Protein AF-A2GUB6-F1 (afdb_monomer_lite)

pLDDT: mean 74.01, std 16.99, range [36.19, 95.75]

Structure (mmCIF, N/CA/C/O backbone):
data_AF-A2GUB6-F1
#
_entry.id   AF-A2GUB6-F1
#
loop_
_atom_site.group_PDB
_atom_site.id
_atom_site.type_symbol
_atom_site.label_atom_id
_atom_site.label_alt_id
_atom_site.label_comp_id
_atom_site.label_asym_id
_atom_site.label_entity_id
_atom_site.label_seq_id
_atom_site.pdbx_PDB_ins_code
_atom_site.Cartn_x
_atom_site.Cartn_y
_atom_site.Cartn_z
_atom_site.occupancy
_atom_site.B_iso_or_equiv
_atom_site.auth_seq_id
_atom_site.auth_comp_id
_atom_site.auth_asym_id
_atom_site.auth_atom_id
_atom_site.pdbx_PDB_model_num
ATOM 1 N N . MET A 1 1 ? 0.348 -6.015 -27.640 1.00 61.72 1 MET A N 1
ATOM 2 C CA . MET A 1 1 ? -0.452 -4.905 -27.060 1.00 61.72 1 MET A CA 1
ATOM 3 C C . MET A 1 1 ? -0.544 -5.135 -25.552 1.00 61.72 1 MET A C 1
ATOM 5 O O . MET A 1 1 ? -0.983 -6.207 -25.162 1.00 61.72 1 MET A O 1
ATOM 9 N N . PHE A 1 2 ? -0.109 -4.182 -24.719 1.00 78.94 2 PHE A N 1
ATOM 10 C CA . PHE A 1 2 ? 0.097 -4.327 -23.260 1.00 78.94 2 PHE A CA 1
ATOM 11 C C . PHE A 1 2 ? -1.197 -4.367 -22.415 1.00 78.94 2 PHE A C 1
ATOM 13 O O . PHE A 1 2 ? -1.275 -3.762 -21.346 1.00 78.94 2 PHE A O 1
ATOM 20 N N . LYS A 1 3 ? -2.261 -5.009 -22.918 1.00 81.69 3 LYS A N 1
ATOM 21 C CA . LYS A 1 3 ? -3.619 -4.904 -22.353 1.00 81.69 3 LYS A CA 1
ATOM 22 C C . LYS A 1 3 ? -3.675 -5.282 -20.866 1.00 81.69 3 LYS A C 1
ATOM 24 O O . LYS A 1 3 ? -4.378 -4.619 -20.114 1.00 81.69 3 LYS A O 1
ATOM 29 N N . SER A 1 4 ? -2.926 -6.304 -20.446 1.00 87.56 4 SER A N 1
ATOM 30 C CA . SER A 1 4 ? -2.941 -6.786 -19.059 1.00 87.56 4 SER A CA 1
ATOM 31 C C . SER A 1 4 ? -2.245 -5.813 -18.101 1.00 87.56 4 SER A C 1
ATOM 33 O O . SER A 1 4 ? -2.826 -5.429 -17.087 1.00 87.56 4 SER A O 1
ATOM 35 N N . ALA A 1 5 ? -1.046 -5.328 -18.445 1.00 91.56 5 ALA A N 1
ATOM 36 C CA . ALA A 1 5 ? -0.331 -4.366 -17.605 1.00 91.56 5 ALA A CA 1
ATOM 37 C C . ALA A 1 5 ? -1.042 -3.006 -17.528 1.00 91.56 5 ALA A C 1
ATOM 39 O O . ALA A 1 5 ? -1.159 -2.433 -16.444 1.00 91.56 5 ALA A O 1
ATOM 40 N N . ILE A 1 6 ? -1.579 -2.515 -18.654 1.00 93.81 6 ILE A N 1
ATOM 41 C CA . ILE A 1 6 ? -2.389 -1.285 -18.693 1.00 93.81 6 ILE A CA 1
ATOM 42 C C . ILE A 1 6 ? -3.590 -1.411 -17.756 1.00 93.81 6 ILE A C 1
ATOM 44 O O . ILE A 1 6 ? -3.881 -0.485 -17.001 1.00 93.81 6 ILE A O 1
ATOM 48 N N . GLU A 1 7 ? -4.270 -2.558 -17.768 1.00 94.31 7 GLU A N 1
ATOM 49 C CA . GLU A 1 7 ? -5.432 -2.792 -16.917 1.00 94.31 7 GLU A CA 1
ATOM 50 C C . GLU A 1 7 ? -5.068 -2.812 -15.426 1.00 94.31 7 GLU A C 1
ATOM 52 O O . GLU A 1 7 ? -5.784 -2.219 -14.619 1.00 94.31 7 GLU A O 1
ATOM 57 N N . GLN A 1 8 ? -3.943 -3.429 -15.046 1.00 95.50 8 GLN A N 1
ATOM 58 C CA . GLN A 1 8 ? -3.469 -3.398 -13.656 1.00 95.50 8 GLN A CA 1
ATOM 59 C C . GLN A 1 8 ? -3.140 -1.964 -13.201 1.00 95.50 8 GLN A C 1
ATOM 61 O O . GLN A 1 8 ? -3.594 -1.532 -12.140 1.00 95.50 8 GLN A O 1
ATOM 66 N N . VAL A 1 9 ? -2.436 -1.179 -14.028 1.00 95.75 9 VAL A N 1
ATOM 67 C CA . VAL A 1 9 ? -2.139 0.240 -13.742 1.00 95.75 9 VAL A CA 1
ATOM 68 C C . VAL A 1 9 ? -3.422 1.074 -13.664 1.00 95.75 9 VAL A C 1
ATOM 70 O O . VAL A 1 9 ? -3.554 1.933 -12.788 1.00 95.75 9 VAL A O 1
ATOM 73 N N . ARG A 1 10 ? -4.398 0.826 -14.546 1.00 95.50 10 ARG A N 1
ATOM 74 C CA . ARG A 1 10 ? -5.702 1.505 -14.533 1.00 95.50 10 ARG A CA 1
ATOM 75 C C . ARG A 1 10 ? -6.449 1.241 -13.227 1.00 95.50 10 ARG A C 1
ATOM 77 O O . ARG A 1 10 ? -6.829 2.198 -12.557 1.00 95.50 10 ARG A O 1
ATOM 84 N N . LYS A 1 11 ? -6.570 -0.029 -12.823 1.00 94.69 11 LYS A N 1
ATOM 85 C CA . LYS A 1 11 ? -7.205 -0.428 -11.555 1.00 94.69 11 LYS A CA 1
ATOM 86 C C . LYS A 1 11 ? -6.526 0.213 -10.348 1.00 94.69 11 LYS A C 1
ATOM 88 O O . LYS A 1 11 ? -7.213 0.759 -9.489 1.00 94.69 11 LYS A O 1
ATOM 93 N N . ALA A 1 12 ? -5.192 0.209 -10.306 1.00 95.44 12 ALA A N 1
ATOM 94 C CA . ALA A 1 12 ? -4.438 0.876 -9.248 1.00 95.44 12 ALA A CA 1
ATOM 95 C C . ALA A 1 12 ? -4.784 2.372 -9.170 1.00 95.44 12 ALA A C 1
ATOM 97 O O . ALA A 1 12 ? -5.085 2.897 -8.101 1.00 95.44 12 ALA A O 1
ATOM 98 N N . ASN A 1 13 ? -4.817 3.056 -10.314 1.00 94.44 13 ASN A N 1
ATOM 99 C CA . ASN A 1 13 ? -5.141 4.478 -10.376 1.00 94.44 13 ASN A CA 1
ATOM 100 C C . ASN A 1 13 ? -6.589 4.796 -9.976 1.00 94.44 13 ASN A C 1
ATOM 102 O O . ASN A 1 13 ? -6.821 5.844 -9.372 1.00 94.44 13 ASN A O 1
ATOM 106 N N . ASP A 1 14 ? -7.546 3.922 -10.282 1.00 92.31 14 ASP A N 1
ATOM 107 C CA . ASP A 1 14 ? -8.940 4.078 -9.853 1.00 92.31 14 ASP A CA 1
ATOM 108 C C . ASP A 1 14 ? -9.069 3.935 -8.329 1.00 92.31 14 ASP A C 1
ATOM 110 O O . ASP A 1 14 ? -9.725 4.752 -7.676 1.00 92.31 14 ASP A O 1
ATOM 114 N N . VAL A 1 15 ? -8.344 2.984 -7.731 1.00 90.94 15 VAL A N 1
ATOM 115 C CA . VAL A 1 15 ? -8.247 2.859 -6.270 1.00 90.94 15 VAL A CA 1
ATOM 116 C C . VAL A 1 15 ? -7.634 4.117 -5.655 1.00 90.94 15 VAL A C 1
ATOM 118 O O . VAL A 1 15 ? -8.190 4.652 -4.695 1.00 90.94 15 VAL A O 1
ATOM 121 N N . LEU A 1 16 ? -6.544 4.636 -6.226 1.00 91.12 16 LEU A N 1
ATOM 122 C CA . LEU A 1 16 ? -5.895 5.861 -5.750 1.00 91.12 16 LEU A CA 1
ATOM 123 C C . LEU A 1 16 ? -6.814 7.086 -5.838 1.00 91.12 16 LEU A C 1
ATOM 125 O O . LEU A 1 16 ? -6.821 7.901 -4.922 1.00 91.12 16 LEU A O 1
ATOM 129 N N . ARG A 1 17 ? -7.605 7.234 -6.906 1.00 89.50 17 ARG A N 1
ATOM 130 C CA . ARG A 1 17 ? -8.602 8.319 -7.017 1.00 89.50 17 ARG A CA 1
ATOM 131 C C . ARG A 1 17 ? -9.644 8.250 -5.900 1.00 89.50 17 ARG A C 1
ATOM 133 O O . ARG A 1 17 ? -9.978 9.271 -5.317 1.00 89.50 17 ARG A O 1
ATOM 140 N N . SER A 1 18 ? -10.068 7.043 -5.529 1.00 86.62 18 SER A N 1
ATOM 141 C CA . SER A 1 18 ? -11.090 6.849 -4.496 1.00 86.62 18 SER A CA 1
ATOM 142 C C . SER A 1 18 ? -10.659 7.232 -3.069 1.00 86.62 18 SER A C 1
ATOM 144 O O . SER A 1 18 ? -11.495 7.211 -2.162 1.00 86.62 18 SER A O 1
ATOM 146 N N . ILE A 1 19 ? -9.368 7.503 -2.822 1.00 85.69 19 ILE A N 1
ATOM 147 C CA . ILE A 1 19 ? -8.834 7.817 -1.483 1.00 85.69 19 ILE A CA 1
ATOM 148 C C . ILE A 1 19 ? -9.372 9.161 -0.975 1.00 85.69 19 ILE A C 1
ATOM 150 O O . ILE A 1 19 ? -9.627 9.316 0.216 1.00 85.69 19 ILE A O 1
ATOM 154 N N . ASP A 1 20 ? -9.567 10.121 -1.866 1.00 80.00 20 ASP A N 1
ATOM 155 C CA . ASP A 1 20 ? -9.849 11.525 -1.562 1.00 80.00 20 ASP A CA 1
ATOM 156 C C . ASP A 1 20 ? -10.898 12.132 -2.507 1.00 80.00 20 ASP A C 1
ATOM 158 O O . ASP A 1 20 ? -10.919 13.341 -2.728 1.00 80.00 20 ASP A O 1
ATOM 162 N N . ASP A 1 21 ? -11.755 11.279 -3.069 1.00 81.12 21 ASP A N 1
ATOM 163 C CA . ASP A 1 21 ? -12.871 11.667 -3.932 1.00 81.12 21 ASP A CA 1
ATOM 164 C C . ASP A 1 21 ? -13.932 12.514 -3.195 1.00 81.12 21 ASP A C 1
ATOM 166 O O . ASP A 1 21 ? -13.786 12.887 -2.032 1.00 81.12 21 ASP A O 1
ATOM 170 N N . LYS A 1 22 ? -15.043 12.862 -3.850 1.00 77.62 22 LYS A N 1
ATOM 171 C CA . LYS A 1 22 ? -16.124 13.577 -3.149 1.00 77.62 22 LYS A CA 1
ATOM 172 C C . LYS A 1 22 ? -16.793 12.667 -2.099 1.00 77.62 22 LYS A C 1
ATOM 174 O O . LYS A 1 22 ? -17.191 11.556 -2.461 1.00 77.62 22 LYS A O 1
ATOM 179 N N . PRO A 1 23 ? -16.973 13.130 -0.844 1.00 74.19 23 PRO A N 1
ATOM 180 C CA . PRO A 1 23 ? -17.711 12.386 0.172 1.00 74.19 23 PRO A CA 1
ATOM 181 C C . PRO A 1 23 ? -19.133 12.080 -0.289 1.00 74.19 23 PRO A C 1
ATOM 183 O O . PRO A 1 23 ? -19.843 12.987 -0.729 1.00 74.19 23 PRO A O 1
ATOM 186 N N . LYS A 1 24 ? -19.555 10.819 -0.170 1.00 75.75 24 LYS A N 1
ATOM 187 C CA . LYS A 1 24 ? -20.966 10.431 -0.311 1.00 75.75 24 LYS A CA 1
ATOM 188 C C . LYS A 1 24 ? -21.625 10.297 1.059 1.00 75.75 24 LYS A C 1
ATOM 190 O O . LYS A 1 24 ? -20.955 10.134 2.079 1.00 75.75 24 LYS A O 1
ATOM 195 N N . GLU A 1 25 ? -22.950 10.366 1.074 1.00 69.12 25 GLU A N 1
ATOM 196 C CA . GLU A 1 25 ? -23.746 10.199 2.287 1.00 69.12 25 GLU A CA 1
ATOM 197 C C . GLU A 1 25 ? -23.485 8.827 2.940 1.00 69.12 25 GLU A C 1
ATOM 199 O O . GLU A 1 25 ? -23.386 7.808 2.255 1.00 69.12 25 GLU A O 1
ATOM 204 N N . GLY A 1 26 ? -23.302 8.810 4.264 1.00 68.94 26 GLY A N 1
ATOM 205 C CA . GLY A 1 26 ? -22.985 7.601 5.039 1.00 68.94 26 GLY A CA 1
ATOM 206 C C . GLY A 1 26 ? -21.509 7.172 5.043 1.00 68.94 26 GLY A C 1
ATOM 207 O O . GLY A 1 26 ? -21.151 6.234 5.758 1.00 68.94 26 GLY A O 1
ATOM 208 N N . GLU A 1 27 ? -20.627 7.843 4.297 1.00 74.25 27 GLU A N 1
ATOM 209 C CA . GLU A 1 27 ? -19.200 7.507 4.273 1.00 74.25 27 GLU A CA 1
ATOM 210 C C . GLU A 1 27 ? -18.429 8.081 5.468 1.00 74.25 27 GLU A C 1
ATOM 212 O O . GLU A 1 27 ? -18.656 9.206 5.917 1.00 74.25 27 GLU A O 1
ATOM 217 N N . ARG A 1 28 ? -17.440 7.322 5.950 1.00 74.56 28 ARG A N 1
ATOM 218 C CA . ARG A 1 28 ? -16.516 7.756 7.003 1.00 74.56 28 ARG A CA 1
ATOM 219 C C . ARG A 1 28 ? -15.246 8.361 6.399 1.00 74.56 28 ARG A C 1
ATOM 221 O O . ARG A 1 28 ? -14.659 7.835 5.454 1.00 74.56 28 ARG A O 1
ATOM 228 N N . TRP A 1 29 ? -14.821 9.488 6.962 1.00 78.38 29 TRP A N 1
ATOM 229 C CA . TRP A 1 29 ? -13.716 10.295 6.450 1.00 78.38 29 TRP A CA 1
ATOM 230 C C . TRP A 1 29 ? -12.804 10.761 7.586 1.00 78.38 29 TRP A C 1
ATOM 232 O O . TRP A 1 29 ? -13.269 11.287 8.595 1.00 78.38 29 TRP A O 1
ATOM 242 N N . LEU A 1 30 ? -11.495 10.622 7.386 1.00 73.00 30 LEU A N 1
ATOM 243 C CA . LEU A 1 30 ? -10.461 11.236 8.210 1.00 73.00 30 LEU A CA 1
ATOM 244 C C . LEU A 1 30 ? -10.328 12.708 7.809 1.00 73.00 30 LEU A C 1
ATOM 246 O O . LEU A 1 30 ? -9.859 13.019 6.704 1.00 73.00 30 LEU A O 1
ATOM 250 N N . LYS A 1 31 ? -10.720 13.621 8.701 1.00 72.06 31 LYS A N 1
ATOM 251 C CA . LYS A 1 31 ? -10.621 15.074 8.483 1.00 72.06 31 LYS A CA 1
ATOM 252 C C . LYS A 1 31 ? -9.159 15.541 8.460 1.00 72.06 31 LYS A C 1
ATOM 254 O O . LYS A 1 31 ? -8.276 14.842 8.948 1.00 72.06 31 LYS A O 1
ATOM 259 N N . LYS A 1 32 ? -8.882 16.663 7.791 1.00 70.56 32 LYS A N 1
ATOM 260 C CA . LYS A 1 32 ? -7.592 17.369 7.898 1.00 70.56 32 LYS A CA 1
ATOM 261 C C . LYS A 1 32 ? -7.402 17.912 9.322 1.00 70.56 32 LYS A C 1
ATOM 263 O O . LYS A 1 32 ? -8.390 18.276 9.957 1.00 70.56 32 LYS A O 1
ATOM 268 N N . ASP A 1 33 ? -6.163 17.990 9.780 1.00 64.69 33 ASP A N 1
ATOM 269 C CA . ASP A 1 33 ? -5.779 18.470 11.113 1.00 64.69 33 ASP A CA 1
ATOM 270 C C . ASP A 1 33 ? -4.471 19.283 11.031 1.00 64.69 33 ASP A C 1
ATOM 272 O O . ASP A 1 33 ? -3.978 19.571 9.934 1.00 64.69 33 ASP A O 1
ATOM 276 N N . GLU A 1 34 ? -3.947 19.735 12.173 1.00 59.66 34 GLU A N 1
ATOM 277 C CA . GLU A 1 34 ? -2.735 20.566 12.212 1.00 59.66 34 GLU A CA 1
ATOM 278 C C . GLU A 1 34 ? -1.492 19.833 11.695 1.00 59.66 34 GLU A C 1
ATOM 280 O O . GLU A 1 34 ? -0.650 20.461 11.045 1.00 59.66 34 GLU A O 1
ATOM 285 N N . GLU A 1 35 ? -1.425 18.516 11.915 1.00 55.09 35 GLU A N 1
ATOM 286 C CA . GLU A 1 35 ? -0.365 17.630 11.426 1.00 55.09 35 GLU A CA 1
ATOM 287 C C . GLU A 1 35 ? -0.528 17.314 9.928 1.00 55.09 35 GLU A C 1
ATOM 289 O O . GLU A 1 35 ? 0.447 17.015 9.235 1.00 55.09 35 GLU A O 1
ATOM 294 N N . ASN A 1 36 ? -1.746 17.431 9.389 1.00 57.22 36 ASN A N 1
ATOM 295 C CA . ASN A 1 36 ? -2.057 17.174 7.992 1.00 57.22 36 ASN A CA 1
ATOM 296 C C . ASN A 1 36 ? -3.025 18.193 7.384 1.00 57.22 36 ASN A C 1
ATOM 298 O O . ASN A 1 36 ? -4.247 18.008 7.333 1.00 57.22 36 ASN A O 1
ATOM 302 N N . ARG A 1 37 ? -2.436 19.220 6.773 1.00 60.69 37 ARG A N 1
ATOM 303 C CA . ARG A 1 37 ? -3.161 20.335 6.154 1.00 60.69 37 ARG A CA 1
ATOM 304 C C . ARG A 1 37 ? -3.649 20.064 4.724 1.00 60.69 37 ARG A C 1
ATOM 306 O O . ARG A 1 37 ? -4.372 20.897 4.182 1.00 60.69 37 ARG A O 1
ATOM 313 N N . LYS A 1 38 ? -3.270 18.937 4.096 1.00 61.66 38 LYS A N 1
ATOM 314 C CA . LYS A 1 38 ? -3.423 18.740 2.639 1.00 61.66 38 LYS A CA 1
ATOM 315 C C . LYS A 1 38 ? -4.867 18.436 2.205 1.00 61.66 38 LYS A C 1
ATOM 317 O O . LYS A 1 38 ? -5.371 19.117 1.319 1.00 61.66 38 LYS A O 1
ATOM 322 N N . ARG A 1 39 ? -5.540 17.423 2.780 1.00 69.44 39 ARG A N 1
ATOM 323 C CA . ARG A 1 39 ? -6.911 17.012 2.373 1.00 69.44 39 ARG A CA 1
ATOM 324 C C . ARG A 1 39 ? -7.616 16.072 3.358 1.00 69.44 39 ARG A C 1
ATOM 326 O O . ARG A 1 39 ? -6.982 15.421 4.189 1.00 69.44 39 ARG A O 1
ATOM 333 N N . ASN A 1 40 ? -8.941 15.970 3.234 1.00 72.81 40 ASN A N 1
ATOM 334 C CA . ASN A 1 40 ? -9.723 14.892 3.848 1.00 72.81 40 ASN A CA 1
ATOM 335 C C . ASN A 1 40 ? -9.480 13.585 3.083 1.00 72.81 40 ASN A C 1
ATOM 337 O O . ASN A 1 40 ? -9.293 13.609 1.870 1.00 72.81 40 ASN A O 1
ATOM 341 N N . VAL A 1 41 ? -9.476 12.455 3.788 1.00 73.81 41 VAL A N 1
ATOM 342 C CA . VAL A 1 41 ? -9.228 11.137 3.186 1.00 73.81 41 VAL A CA 1
ATOM 343 C C . VAL A 1 41 ? -10.271 10.145 3.672 1.00 73.81 41 VAL A C 1
ATOM 345 O O . VAL A 1 41 ? -10.571 10.090 4.861 1.00 73.81 41 VAL A O 1
ATOM 348 N N . LYS A 1 42 ? -10.833 9.361 2.759 1.00 72.62 42 LYS A N 1
ATOM 349 C CA . LYS A 1 42 ? -11.885 8.387 3.040 1.00 72.62 42 LYS A CA 1
ATOM 350 C C . LYS A 1 42 ? -11.313 7.156 3.729 1.00 72.62 42 LYS A C 1
ATOM 352 O O . LYS A 1 42 ? -10.398 6.523 3.191 1.00 72.62 42 LYS A O 1
ATOM 357 N N . THR A 1 43 ? -11.887 6.764 4.866 1.00 69.56 43 THR A N 1
ATOM 358 C CA . THR A 1 43 ? -11.563 5.471 5.485 1.00 69.56 43 THR A CA 1
ATOM 359 C C . THR A 1 43 ? -12.028 4.370 4.538 1.00 69.56 43 THR A C 1
ATOM 361 O O . THR A 1 43 ? -13.149 4.443 4.039 1.00 69.56 43 THR A O 1
ATOM 364 N N . GLY A 1 44 ? -11.183 3.389 4.226 1.00 69.88 44 GLY A N 1
ATOM 365 C CA . GLY A 1 44 ? -11.610 2.306 3.345 1.00 69.88 44 GLY A CA 1
ATOM 366 C C . GLY A 1 44 ? -10.860 0.999 3.543 1.00 69.88 44 GLY A C 1
ATOM 367 O O . GLY A 1 44 ? -9.836 0.936 4.218 1.00 69.88 44 GLY A O 1
ATOM 368 N N . ASN A 1 45 ? -11.426 -0.031 2.921 1.00 70.94 45 ASN A N 1
ATOM 369 C CA . ASN A 1 45 ? -10.886 -1.367 2.715 1.00 70.94 45 ASN A CA 1
ATOM 370 C C . ASN A 1 45 ? -10.540 -1.514 1.227 1.00 70.94 45 ASN A C 1
ATOM 372 O O . ASN A 1 45 ? -11.355 -1.977 0.425 1.00 70.94 45 ASN A O 1
ATOM 376 N N . ARG A 1 46 ? -9.373 -1.012 0.834 1.00 84.25 46 ARG A N 1
ATOM 377 C CA . ARG A 1 46 ? -8.950 -0.951 -0.572 1.00 84.25 46 ARG A CA 1
ATOM 378 C C . ARG A 1 46 ? -7.812 -1.922 -0.827 1.00 84.25 46 ARG A C 1
ATOM 380 O O . ARG A 1 46 ? -7.011 -2.194 0.063 1.00 84.25 46 ARG A O 1
ATOM 387 N N . LEU A 1 47 ? -7.727 -2.392 -2.066 1.00 86.19 47 LEU A N 1
ATOM 388 C CA . LEU A 1 47 ? -6.650 -3.249 -2.537 1.00 86.19 47 LEU A CA 1
ATOM 389 C C . LEU A 1 47 ? -6.140 -2.737 -3.882 1.00 86.19 47 LEU A C 1
ATOM 391 O O . LEU A 1 47 ? -6.910 -2.618 -4.832 1.00 86.19 47 LEU A O 1
ATOM 395 N N . ILE A 1 48 ? -4.839 -2.485 -3.953 1.00 92.25 48 ILE A N 1
ATOM 396 C CA . ILE A 1 48 ? -4.091 -2.399 -5.207 1.00 92.25 48 ILE A CA 1
ATOM 397 C C . ILE A 1 48 ? -3.358 -3.728 -5.365 1.00 92.25 48 ILE A C 1
ATOM 399 O O . ILE A 1 48 ? -2.648 -4.134 -4.450 1.00 92.25 48 ILE A O 1
ATOM 403 N N . ASP A 1 49 ? -3.542 -4.405 -6.493 1.00 92.50 49 ASP A N 1
ATOM 404 C CA . ASP A 1 49 ? -2.974 -5.731 -6.745 1.00 92.50 49 ASP A CA 1
ATOM 405 C C . ASP A 1 49 ? -2.240 -5.744 -8.086 1.00 92.50 49 ASP A C 1
ATOM 407 O O . ASP A 1 49 ? -2.830 -5.448 -9.130 1.00 92.50 49 ASP A O 1
ATOM 411 N N . PHE A 1 50 ? -0.955 -6.079 -8.029 1.00 94.94 50 PHE A N 1
ATOM 412 C CA . PHE A 1 50 ? -0.094 -6.284 -9.178 1.00 94.94 50 PHE A CA 1
ATOM 413 C C . PHE A 1 50 ? 0.347 -7.742 -9.229 1.00 94.94 50 PHE A C 1
ATOM 415 O O . PHE A 1 50 ? 1.225 -8.159 -8.472 1.00 94.94 50 PHE A O 1
ATOM 422 N N . ASN A 1 51 ? -0.229 -8.502 -10.160 1.00 93.19 51 ASN A N 1
ATOM 423 C CA . ASN A 1 51 ? 0.194 -9.864 -10.467 1.00 93.19 51 ASN A CA 1
ATOM 424 C C . ASN A 1 51 ? 1.184 -9.810 -11.637 1.00 93.19 51 ASN A C 1
ATOM 426 O O . ASN A 1 51 ? 0.774 -9.772 -12.801 1.00 93.19 51 ASN A O 1
ATOM 430 N N . ILE A 1 52 ? 2.474 -9.734 -11.302 1.00 93.25 52 ILE A N 1
ATOM 431 C CA . ILE A 1 52 ? 3.595 -9.570 -12.242 1.00 93.25 52 ILE A CA 1
ATOM 432 C C . ILE A 1 52 ? 3.954 -10.925 -12.871 1.00 93.25 52 ILE A C 1
ATOM 434 O O . ILE A 1 52 ? 4.291 -11.004 -14.052 1.00 93.25 52 ILE A O 1
ATOM 438 N N . GLU A 1 53 ? 3.818 -12.005 -12.096 1.00 91.12 53 GLU A N 1
ATOM 439 C CA . GLU A 1 53 ? 4.049 -13.390 -12.518 1.00 91.12 53 GLU A CA 1
ATOM 440 C C . GLU A 1 53 ? 3.210 -13.751 -13.753 1.00 91.12 53 GLU A C 1
ATOM 442 O O . GLU A 1 53 ? 3.741 -14.325 -14.702 1.00 91.12 53 GLU A O 1
ATOM 447 N N . ALA A 1 54 ? 1.943 -13.319 -13.791 1.00 90.81 54 ALA A N 1
ATOM 448 C CA . ALA A 1 54 ? 1.014 -13.558 -14.899 1.00 90.81 54 ALA A CA 1
ATOM 449 C C . ALA A 1 54 ? 1.259 -12.705 -16.163 1.00 90.81 54 ALA A C 1
ATOM 451 O O . ALA A 1 54 ? 0.520 -12.842 -17.141 1.00 90.81 54 ALA A O 1
ATOM 452 N N . LEU A 1 55 ? 2.233 -11.790 -16.152 1.00 92.56 55 LEU A N 1
ATOM 453 C CA . LEU A 1 55 ? 2.561 -10.935 -17.294 1.00 92.56 55 LEU A CA 1
ATOM 454 C C . LEU A 1 55 ? 3.698 -11.535 -18.127 1.00 92.56 55 LEU A C 1
ATOM 456 O O . LEU A 1 55 ? 4.654 -12.077 -17.578 1.00 92.56 55 LEU A O 1
ATOM 460 N N . ASP A 1 56 ? 3.607 -11.380 -19.449 1.00 93.44 56 ASP A N 1
ATOM 461 C CA . ASP A 1 56 ? 4.739 -11.586 -20.355 1.00 93.44 56 ASP A CA 1
ATOM 462 C C . ASP A 1 56 ? 5.769 -10.446 -20.225 1.00 93.44 56 ASP A C 1
ATOM 464 O O . ASP A 1 56 ? 5.486 -9.393 -19.646 1.00 93.44 56 ASP A O 1
ATOM 468 N N . GLU A 1 57 ? 6.970 -10.644 -20.771 1.00 92.38 57 GLU A N 1
ATOM 469 C CA . GLU A 1 57 ? 8.080 -9.691 -20.627 1.00 92.38 57 GLU A CA 1
ATOM 470 C C . GLU A 1 57 ? 7.736 -8.266 -21.106 1.00 92.38 57 GLU A C 1
ATOM 472 O O . GLU A 1 57 ? 7.943 -7.315 -20.347 1.00 92.38 57 GLU A O 1
ATOM 477 N N . PRO A 1 58 ? 7.098 -8.069 -22.280 1.00 93.31 58 PRO A N 1
ATOM 478 C CA . PRO A 1 58 ? 6.695 -6.732 -22.707 1.00 93.31 58 PRO A CA 1
ATOM 479 C C . PRO A 1 58 ? 5.705 -6.059 -21.736 1.00 93.31 58 PRO A C 1
ATOM 481 O O . PRO A 1 58 ? 5.794 -4.853 -21.490 1.00 93.31 58 PRO A O 1
ATOM 484 N N . ASN A 1 59 ? 4.746 -6.804 -21.171 1.00 95.00 59 ASN A N 1
ATOM 485 C CA . ASN A 1 59 ? 3.825 -6.267 -20.166 1.00 95.00 59 ASN A CA 1
ATOM 486 C C . ASN A 1 59 ? 4.536 -5.973 -18.834 1.00 95.00 59 ASN A C 1
ATOM 488 O O . ASN A 1 59 ? 4.197 -4.975 -18.194 1.00 95.00 59 ASN A O 1
ATOM 492 N N . ARG A 1 60 ? 5.520 -6.784 -18.426 1.00 93.25 60 ARG A N 1
ATOM 493 C CA . ARG A 1 60 ? 6.341 -6.524 -17.229 1.00 93.25 60 ARG A CA 1
ATOM 494 C C . ARG A 1 60 ? 7.142 -5.241 -17.374 1.00 93.25 60 ARG A C 1
ATOM 496 O O . ARG A 1 60 ? 7.069 -4.385 -16.498 1.00 93.25 60 ARG A O 1
ATOM 503 N N . ASP A 1 61 ? 7.810 -5.047 -18.506 1.00 92.81 61 ASP A N 1
ATOM 504 C CA . ASP A 1 61 ? 8.553 -3.818 -18.797 1.00 92.81 61 ASP A CA 1
ATOM 505 C C . ASP A 1 61 ? 7.655 -2.585 -18.792 1.00 92.81 61 ASP A C 1
ATOM 507 O O . ASP A 1 61 ? 8.010 -1.540 -18.234 1.00 92.81 61 ASP A O 1
ATOM 511 N N . TYR A 1 62 ? 6.467 -2.700 -19.393 1.00 94.62 62 TYR A N 1
ATOM 512 C CA . TYR A 1 62 ? 5.475 -1.636 -19.337 1.00 94.62 62 TYR A CA 1
ATOM 513 C C . TYR A 1 62 ? 5.084 -1.334 -17.888 1.00 94.62 62 TYR A C 1
ATOM 515 O O . TYR A 1 62 ? 5.089 -0.171 -17.487 1.00 94.62 62 TYR A O 1
ATOM 523 N N . LEU A 1 63 ? 4.771 -2.358 -17.092 1.00 93.50 63 LEU A N 1
ATOM 524 C CA . LEU A 1 63 ? 4.373 -2.191 -15.699 1.00 93.50 63 LEU A CA 1
ATOM 525 C C . LEU A 1 63 ? 5.489 -1.545 -14.862 1.00 93.50 63 LEU A C 1
ATOM 527 O O . LEU A 1 63 ? 5.231 -0.569 -14.157 1.00 93.50 63 LEU A O 1
ATOM 531 N N . HIS A 1 64 ? 6.732 -2.008 -15.010 1.00 92.25 64 HIS A N 1
ATOM 532 C CA . HIS A 1 64 ? 7.899 -1.457 -14.322 1.00 92.25 64 HIS A CA 1
ATOM 533 C C . HIS A 1 64 ? 8.094 0.031 -14.632 1.00 92.25 64 HIS A C 1
ATOM 535 O O . HIS A 1 64 ? 8.285 0.823 -13.714 1.00 92.25 64 HIS A O 1
ATOM 541 N N . LYS A 1 65 ? 7.921 0.461 -15.887 1.00 93.50 65 LYS A N 1
ATOM 542 C CA . LYS A 1 65 ? 7.980 1.891 -16.255 1.00 93.50 65 LYS A CA 1
ATOM 543 C C . LYS A 1 65 ? 6.906 2.757 -15.580 1.00 93.50 65 LYS A C 1
ATOM 545 O O . LYS A 1 65 ? 7.035 3.979 -15.560 1.00 93.50 65 LYS A O 1
ATOM 550 N N . HIS A 1 66 ? 5.841 2.155 -15.051 1.00 94.38 66 HIS A N 1
ATOM 551 C CA . HIS A 1 66 ? 4.726 2.867 -14.422 1.00 94.38 66 HIS A CA 1
ATOM 552 C C . HIS A 1 66 ? 4.666 2.699 -12.899 1.00 94.38 66 HIS A C 1
ATOM 554 O O . HIS A 1 66 ? 3.937 3.452 -12.250 1.00 94.38 66 HIS A O 1
ATOM 560 N N . PHE A 1 67 ? 5.434 1.774 -12.311 1.00 92.25 67 PHE A N 1
ATOM 561 C CA . PHE A 1 67 ? 5.438 1.545 -10.865 1.00 92.25 67 PHE A CA 1
ATOM 562 C C . PHE A 1 67 ? 5.794 2.789 -10.065 1.00 92.25 67 PHE A C 1
ATOM 564 O O . PHE A 1 67 ? 5.034 3.138 -9.161 1.00 92.25 67 PHE A O 1
ATOM 571 N N . GLY A 1 68 ? 6.865 3.499 -10.432 1.00 91.56 68 GLY A N 1
ATOM 572 C CA . GLY A 1 68 ? 7.263 4.729 -9.741 1.00 91.56 68 GLY A CA 1
ATOM 573 C C . GLY A 1 68 ? 6.111 5.722 -9.628 1.00 91.56 68 GLY A C 1
ATOM 574 O O . GLY A 1 68 ? 5.751 6.136 -8.531 1.00 91.56 68 GLY A O 1
ATOM 575 N N . LYS A 1 69 ? 5.415 5.988 -10.740 1.00 93.12 69 LYS A N 1
ATOM 576 C CA . LYS A 1 69 ? 4.250 6.887 -10.765 1.00 93.12 69 LYS A CA 1
ATOM 577 C C . LYS A 1 69 ? 3.104 6.417 -9.868 1.00 93.12 69 LYS A C 1
ATOM 579 O O . LYS A 1 69 ? 2.465 7.244 -9.221 1.00 93.12 69 LYS A O 1
ATOM 584 N N . VAL A 1 70 ? 2.810 5.116 -9.827 1.00 95.00 70 VAL A N 1
ATOM 585 C CA . VAL A 1 70 ? 1.753 4.579 -8.951 1.00 95.00 70 VAL A CA 1
ATOM 586 C C . VAL A 1 70 ? 2.130 4.760 -7.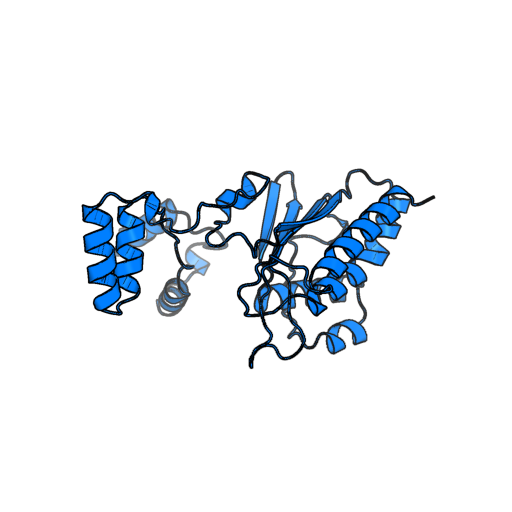482 1.00 95.00 70 VAL A C 1
ATOM 588 O O . VAL A 1 70 ? 1.307 5.249 -6.706 1.00 95.00 70 VAL A O 1
ATOM 591 N N . PHE A 1 71 ? 3.361 4.410 -7.103 1.00 93.25 71 PHE A N 1
ATOM 592 C CA . PHE A 1 71 ? 3.835 4.575 -5.731 1.00 93.25 71 PHE A CA 1
ATOM 593 C C . PHE A 1 71 ? 3.860 6.046 -5.316 1.00 93.25 71 PHE A C 1
ATOM 595 O O . PHE A 1 71 ? 3.320 6.371 -4.264 1.00 93.25 71 PHE A O 1
ATOM 602 N N . MET A 1 72 ? 4.375 6.950 -6.151 1.00 91.00 72 MET A N 1
ATOM 603 C CA . MET A 1 72 ? 4.388 8.385 -5.841 1.00 91.00 72 MET A CA 1
ATOM 604 C C . MET A 1 72 ? 2.979 8.937 -5.624 1.00 91.00 72 MET A C 1
ATOM 606 O O . MET A 1 72 ? 2.718 9.589 -4.615 1.00 91.00 72 MET A O 1
ATOM 610 N N . ARG A 1 73 ? 2.020 8.582 -6.488 1.00 90.88 73 ARG A N 1
ATOM 611 C CA . ARG A 1 73 ? 0.615 8.982 -6.308 1.00 90.88 73 ARG A CA 1
ATOM 612 C C . ARG A 1 73 ? -0.014 8.409 -5.039 1.00 90.88 73 ARG A C 1
ATOM 614 O O . ARG A 1 73 ? -0.903 9.044 -4.470 1.00 90.88 73 ARG A O 1
ATOM 621 N N . LEU A 1 74 ? 0.397 7.215 -4.605 1.00 90.31 74 LEU A N 1
ATOM 622 C CA . LEU A 1 74 ? -0.002 6.674 -3.306 1.00 90.31 74 LEU A CA 1
ATOM 623 C C . LEU A 1 74 ? 0.586 7.521 -2.175 1.00 90.31 74 LEU A C 1
ATOM 625 O O . LEU A 1 74 ? -0.172 7.980 -1.324 1.00 90.31 74 LEU A O 1
ATOM 629 N N . LEU A 1 75 ? 1.900 7.766 -2.199 1.00 86.44 75 LEU A N 1
ATOM 630 C CA . LEU A 1 75 ? 2.622 8.543 -1.186 1.00 86.44 75 LEU A CA 1
ATOM 631 C C . LEU A 1 75 ? 2.066 9.968 -1.032 1.00 86.44 75 LEU A C 1
ATOM 633 O O . LEU A 1 75 ? 1.911 10.454 0.083 1.00 86.44 75 LEU A O 1
ATOM 637 N N . GLU A 1 76 ? 1.660 10.608 -2.128 1.00 83.62 76 GLU A N 1
ATOM 638 C CA . GLU A 1 76 ? 0.997 11.917 -2.104 1.00 83.62 76 GLU A CA 1
ATOM 639 C C . GLU A 1 76 ? -0.369 11.896 -1.404 1.00 83.62 76 GLU A C 1
ATOM 641 O O . GLU A 1 76 ? -0.832 12.917 -0.880 1.00 83.62 76 GLU A O 1
ATOM 646 N N . LYS A 1 77 ? -1.080 10.766 -1.471 1.00 81.62 77 LYS A N 1
ATOM 647 C CA . LYS A 1 77 ? -2.465 10.621 -0.999 1.00 81.62 77 LYS A CA 1
ATOM 648 C C . LYS A 1 77 ? -2.568 10.095 0.421 1.00 81.62 77 LYS A C 1
ATOM 650 O O . LYS A 1 77 ? -3.559 10.392 1.088 1.00 81.62 77 LYS A O 1
ATOM 655 N N . ILE A 1 78 ? -1.582 9.331 0.875 1.00 76.12 78 ILE A N 1
ATOM 656 C CA . ILE A 1 78 ? -1.575 8.792 2.230 1.00 76.12 78 ILE A CA 1
ATOM 657 C C . ILE A 1 78 ? -1.260 9.869 3.265 1.00 76.12 78 ILE A C 1
ATOM 659 O O . ILE A 1 78 ? -0.399 10.730 3.098 1.00 76.12 78 ILE A O 1
ATOM 663 N N . LYS A 1 79 ? -1.985 9.800 4.375 1.00 69.75 79 LYS A N 1
ATOM 664 C CA . LYS A 1 79 ? -1.810 10.655 5.539 1.00 69.75 79 LYS A CA 1
ATOM 665 C C . LYS A 1 79 ? -0.763 10.048 6.477 1.00 69.75 79 LYS A C 1
ATOM 667 O O . LYS A 1 79 ? -1.094 9.202 7.314 1.00 69.75 79 LYS A O 1
ATOM 672 N N . ILE A 1 80 ? 0.487 10.482 6.341 1.00 60.44 80 ILE A N 1
ATOM 673 C CA . ILE A 1 80 ? 1.586 10.099 7.241 1.00 60.44 80 ILE A CA 1
ATOM 674 C C . ILE A 1 80 ? 1.226 10.553 8.674 1.00 60.44 80 ILE A C 1
ATOM 676 O O . ILE A 1 80 ? 0.684 11.639 8.842 1.00 60.44 80 ILE A O 1
ATOM 680 N N . ASN A 1 81 ? 1.451 9.699 9.680 1.00 56.19 81 ASN A N 1
ATOM 681 C CA . ASN A 1 81 ? 1.100 9.893 11.107 1.00 56.19 81 ASN A CA 1
ATOM 682 C C . ASN A 1 81 ? -0.397 9.911 11.481 1.00 56.19 81 ASN A C 1
ATOM 684 O O . ASN A 1 81 ? -0.736 10.127 12.638 1.00 56.19 81 ASN A O 1
ATOM 688 N N . SER A 1 82 ? -1.304 9.597 10.555 1.00 60.19 82 SER A N 1
ATOM 689 C CA . SER A 1 82 ? -2.740 9.511 10.865 1.00 60.19 82 SER A CA 1
ATOM 690 C C . SER A 1 82 ? -3.207 8.100 11.269 1.00 60.19 82 SER A C 1
ATOM 692 O O . SER A 1 82 ? -2.440 7.137 11.286 1.00 60.19 82 SER A O 1
ATOM 694 N N . GLN A 1 83 ? -4.517 7.948 11.504 1.00 64.06 83 GLN A N 1
ATOM 695 C CA . GLN A 1 83 ? -5.180 6.641 11.614 1.00 64.06 83 GLN A CA 1
ATOM 696 C C . GLN A 1 83 ? -5.139 5.809 10.317 1.00 64.06 83 GLN A C 1
ATOM 698 O O . GLN A 1 83 ? -5.498 4.631 10.345 1.00 64.06 83 GLN A O 1
ATOM 703 N N . GLN A 1 84 ? -4.718 6.388 9.186 1.00 69.12 84 GLN A N 1
ATOM 704 C CA . GLN A 1 84 ? -4.630 5.679 7.916 1.00 69.12 84 GLN A CA 1
ATOM 705 C C . GLN A 1 84 ? -3.532 4.613 7.963 1.00 69.12 84 GLN A C 1
ATOM 707 O O . GLN A 1 84 ? -2.386 4.889 8.316 1.00 69.12 84 GLN A O 1
ATOM 712 N N . ARG A 1 85 ? -3.876 3.379 7.590 1.00 76.12 85 ARG A N 1
ATOM 713 C CA . ARG A 1 85 ? -2.963 2.233 7.678 1.00 76.12 85 ARG A CA 1
ATOM 714 C C . ARG A 1 85 ? -2.834 1.572 6.327 1.00 76.12 85 ARG A C 1
ATOM 716 O O . ARG A 1 85 ? -3.667 0.754 5.964 1.00 76.12 85 ARG A O 1
ATOM 723 N N . TRP A 1 86 ? -1.767 1.893 5.610 1.00 83.81 86 TRP A N 1
ATOM 724 C CA . TRP A 1 86 ? -1.417 1.171 4.394 1.00 83.81 86 TRP A CA 1
ATOM 725 C C . TRP A 1 86 ? -0.358 0.128 4.669 1.00 83.81 86 TRP A C 1
ATOM 727 O O . TRP A 1 86 ? 0.551 0.325 5.478 1.00 83.81 86 TRP A O 1
ATOM 737 N N . MET A 1 87 ? -0.464 -0.986 3.969 1.00 84.94 87 MET A N 1
ATOM 738 C CA . MET A 1 87 ? 0.507 -2.054 4.062 1.00 84.94 87 MET A CA 1
ATOM 739 C C . MET A 1 87 ? 0.742 -2.655 2.693 1.00 84.94 87 MET A C 1
ATOM 741 O O . MET A 1 87 ? -0.198 -2.980 1.974 1.00 84.94 87 MET A O 1
ATOM 745 N N . VAL A 1 88 ? 2.016 -2.808 2.364 1.00 89.69 88 VAL A N 1
ATOM 746 C CA . VAL A 1 88 ? 2.484 -3.406 1.124 1.00 89.69 88 VAL A CA 1
ATOM 747 C C . VAL A 1 88 ? 2.960 -4.809 1.449 1.00 89.69 88 VAL A C 1
ATOM 749 O O . VAL A 1 88 ? 3.815 -4.986 2.314 1.00 89.69 88 VAL A O 1
ATOM 752 N N . CYS A 1 89 ? 2.396 -5.795 0.770 1.00 87.19 89 CYS A N 1
ATOM 753 C CA . CYS A 1 89 ? 2.833 -7.176 0.798 1.00 87.19 89 CYS A CA 1
ATOM 754 C C . CYS A 1 89 ? 3.376 -7.573 -0.571 1.00 87.19 89 CYS A C 1
ATOM 756 O O . CYS A 1 89 ? 2.831 -7.163 -1.592 1.00 87.19 89 CYS A O 1
ATOM 758 N N . TYR A 1 90 ? 4.415 -8.392 -0.601 1.00 90.50 90 TYR A N 1
ATOM 759 C CA . TYR A 1 90 ? 5.009 -8.896 -1.833 1.00 90.50 90 TYR A CA 1
ATOM 760 C C . TYR A 1 90 ? 5.479 -10.334 -1.656 1.00 90.50 90 TYR A C 1
ATOM 762 O O . TYR A 1 90 ? 5.736 -10.786 -0.537 1.00 90.50 90 TYR A O 1
ATOM 770 N N . LYS A 1 91 ? 5.557 -11.067 -2.766 1.00 84.81 91 LYS A N 1
ATOM 771 C CA . LYS A 1 91 ? 5.972 -12.471 -2.770 1.00 84.81 91 LYS A CA 1
ATOM 772 C C . LYS A 1 91 ? 7.471 -12.576 -3.056 1.00 84.81 91 LYS A C 1
ATOM 774 O O . LYS A 1 91 ? 7.934 -12.134 -4.107 1.00 84.81 91 LYS A O 1
ATOM 779 N N . LEU A 1 92 ? 8.212 -13.193 -2.137 1.00 80.56 92 LEU A N 1
ATOM 780 C CA . LEU A 1 92 ? 9.646 -13.466 -2.244 1.00 80.56 92 LEU A CA 1
ATOM 781 C C . LEU A 1 92 ? 9.914 -14.919 -1.839 1.00 80.56 92 LEU A C 1
ATOM 783 O O . LEU A 1 92 ? 9.506 -15.352 -0.762 1.00 80.56 92 LEU A O 1
ATOM 787 N N . GLY A 1 93 ? 10.553 -15.702 -2.713 1.00 76.88 93 GLY A N 1
ATOM 788 C CA . GLY A 1 93 ? 10.873 -17.108 -2.420 1.00 76.88 93 GLY A CA 1
ATOM 789 C C . GLY A 1 93 ? 9.655 -17.963 -2.031 1.00 76.88 93 GLY A C 1
ATOM 790 O O . GLY A 1 93 ? 9.756 -18.831 -1.169 1.00 76.88 93 GLY A O 1
ATOM 791 N N . GLY A 1 94 ? 8.477 -17.673 -2.598 1.00 75.25 94 GLY A N 1
ATOM 792 C CA . GLY A 1 94 ? 7.222 -18.371 -2.286 1.00 75.25 94 GLY A CA 1
ATOM 793 C C . GLY A 1 94 ? 6.536 -17.951 -0.978 1.00 75.25 94 GLY A C 1
ATOM 794 O O . GLY A 1 94 ? 5.462 -18.469 -0.676 1.00 75.25 94 GLY A O 1
ATOM 795 N N . LYS A 1 95 ? 7.101 -17.004 -0.218 1.00 78.75 95 LYS A N 1
ATOM 796 C CA . LYS A 1 95 ? 6.517 -16.454 1.016 1.00 78.75 95 LYS A CA 1
ATOM 797 C C . LYS A 1 95 ? 6.063 -15.009 0.817 1.00 78.75 95 LYS A C 1
ATOM 799 O O . LYS A 1 95 ? 6.584 -14.305 -0.042 1.00 78.75 95 LYS A O 1
ATOM 804 N N . TYR A 1 96 ? 5.094 -14.576 1.625 1.00 78.75 96 TYR A N 1
ATOM 805 C CA . TYR A 1 96 ? 4.675 -13.175 1.677 1.00 78.75 96 TYR A CA 1
ATOM 806 C C . TYR A 1 96 ? 5.443 -12.405 2.742 1.00 78.75 96 TYR A C 1
ATOM 808 O O . TYR A 1 96 ? 5.310 -12.681 3.942 1.00 78.75 96 TYR A O 1
ATOM 816 N N . GLU A 1 97 ? 6.140 -11.375 2.286 1.00 83.44 97 GLU A N 1
ATOM 817 C CA . GLU A 1 97 ? 6.678 -10.319 3.130 1.00 83.44 97 GLU A CA 1
ATOM 818 C C . GLU A 1 97 ? 5.729 -9.131 3.132 1.00 83.44 97 GLU A C 1
ATOM 820 O O . GLU A 1 97 ? 5.097 -8.842 2.120 1.00 83.44 97 GLU A O 1
ATOM 825 N N . CYS A 1 98 ? 5.581 -8.468 4.279 1.00 80.81 98 CYS A N 1
ATOM 826 C CA . CYS A 1 98 ? 4.627 -7.376 4.443 1.00 80.81 98 CYS A CA 1
ATOM 827 C C . CYS A 1 98 ? 5.202 -6.265 5.321 1.00 80.81 98 CYS A C 1
ATOM 829 O O . CYS A 1 98 ? 5.603 -6.513 6.459 1.00 80.81 98 CYS A O 1
ATOM 831 N N . SER A 1 99 ? 5.121 -5.033 4.828 1.00 81.62 99 SER A N 1
ATOM 832 C CA . SER A 1 99 ? 5.604 -3.826 5.493 1.00 81.62 99 SER A CA 1
ATOM 833 C C . SER A 1 99 ? 4.518 -2.755 5.509 1.00 81.62 99 SER A C 1
ATOM 835 O O . SER A 1 99 ? 3.885 -2.457 4.498 1.00 81.62 99 SER A O 1
ATOM 837 N N . THR A 1 100 ? 4.288 -2.146 6.672 1.00 82.88 100 THR A N 1
ATOM 838 C CA . THR A 1 100 ? 3.370 -1.001 6.803 1.00 82.88 100 THR A CA 1
ATOM 839 C C . THR A 1 100 ? 4.016 0.270 6.262 1.00 82.88 100 THR A C 1
ATOM 841 O O . THR A 1 100 ? 5.190 0.503 6.556 1.00 82.88 100 THR A O 1
ATOM 844 N N . LEU A 1 101 ? 3.254 1.127 5.585 1.00 82.56 101 LEU A N 1
ATOM 845 C CA . LEU A 1 101 ? 3.683 2.475 5.211 1.00 82.56 101 LEU A CA 1
ATOM 846 C C . LEU A 1 101 ? 3.550 3.402 6.427 1.00 82.56 101 LEU A C 1
ATOM 848 O O . LEU A 1 101 ? 2.469 3.886 6.751 1.00 82.56 101 LEU A O 1
ATOM 852 N N . ASN A 1 102 ? 4.661 3.596 7.131 1.00 76.62 102 ASN A N 1
ATOM 853 C CA . ASN A 1 102 ? 4.828 4.567 8.213 1.00 76.62 102 ASN A CA 1
ATOM 854 C C . ASN A 1 102 ? 5.944 5.553 7.833 1.00 76.62 102 ASN A C 1
ATOM 856 O O . ASN A 1 102 ? 6.583 5.358 6.804 1.00 76.62 102 ASN A O 1
ATOM 860 N N . LEU A 1 103 ? 6.194 6.576 8.655 1.00 72.69 103 LEU A N 1
ATOM 861 C CA . LEU A 1 103 ? 7.174 7.627 8.352 1.00 72.69 103 LEU A CA 1
ATOM 862 C C . LEU A 1 103 ? 8.547 7.069 7.922 1.00 72.69 103 LEU A C 1
ATOM 864 O O . LEU A 1 103 ? 9.066 7.466 6.885 1.00 72.69 103 LEU A O 1
ATOM 868 N N . ASN A 1 104 ? 9.074 6.077 8.645 1.00 76.81 104 ASN A N 1
ATOM 869 C CA . ASN A 1 104 ? 10.377 5.477 8.341 1.00 76.81 104 ASN A CA 1
ATOM 870 C C . ASN A 1 104 ? 10.337 4.629 7.064 1.00 76.81 104 ASN A C 1
ATOM 872 O O . ASN A 1 104 ? 11.177 4.781 6.183 1.00 76.81 104 ASN A O 1
ATOM 876 N N . ASN A 1 105 ? 9.344 3.746 6.946 1.00 83.62 105 ASN A N 1
ATOM 877 C CA . ASN A 1 105 ? 9.246 2.820 5.817 1.00 83.62 105 ASN A CA 1
ATOM 878 C C . ASN A 1 105 ? 8.868 3.527 4.502 1.00 83.62 105 ASN A C 1
ATOM 880 O O . ASN A 1 105 ? 9.115 3.016 3.418 1.00 83.62 105 ASN A O 1
ATOM 884 N N . ILE A 1 106 ? 8.238 4.698 4.574 1.00 85.50 106 ILE A N 1
ATOM 885 C CA . ILE A 1 106 ? 7.985 5.526 3.394 1.00 85.50 106 ILE A CA 1
ATOM 886 C C . ILE A 1 106 ? 9.305 6.108 2.866 1.00 85.50 106 ILE A C 1
ATOM 888 O O . ILE A 1 106 ? 9.518 6.104 1.657 1.00 85.50 106 ILE A O 1
ATOM 892 N N . GLY A 1 107 ? 10.210 6.525 3.758 1.00 85.19 107 GLY A N 1
ATOM 893 C CA . GLY A 1 107 ? 11.553 6.971 3.380 1.00 85.19 107 GLY A CA 1
ATOM 894 C C . GLY A 1 107 ? 12.395 5.868 2.729 1.00 85.19 107 GLY A C 1
ATOM 895 O O . GLY A 1 107 ? 13.088 6.138 1.753 1.00 85.19 107 GLY A O 1
ATOM 896 N N . THR A 1 108 ? 12.287 4.619 3.202 1.00 89.81 108 THR A N 1
ATOM 897 C CA . THR A 1 108 ? 12.981 3.468 2.583 1.00 89.81 108 THR A CA 1
ATOM 898 C C . THR A 1 108 ? 12.382 3.075 1.231 1.00 89.81 108 THR A C 1
ATOM 900 O O . THR A 1 108 ? 13.098 2.683 0.312 1.00 89.81 108 THR A O 1
ATOM 903 N N . LEU A 1 109 ? 11.061 3.216 1.064 1.00 91.06 109 LEU A N 1
ATOM 904 C CA . LEU A 1 109 ? 10.405 2.993 -0.227 1.00 91.06 109 LEU A CA 1
ATOM 905 C C . LEU A 1 109 ? 10.831 4.048 -1.249 1.00 91.06 109 LEU A C 1
ATOM 907 O O . LEU A 1 109 ? 11.121 3.705 -2.392 1.00 91.06 109 LEU A O 1
ATOM 911 N N . LEU A 1 110 ? 10.891 5.315 -0.834 1.00 90.50 110 LEU A N 1
ATOM 912 C CA . LEU A 1 110 ? 11.348 6.404 -1.689 1.00 90.50 110 LEU A CA 1
ATOM 913 C C . LEU A 1 110 ? 12.800 6.191 -2.136 1.00 90.50 110 LEU A C 1
ATOM 915 O O . LEU A 1 110 ? 13.074 6.284 -3.332 1.00 90.50 110 LEU A O 1
ATOM 919 N N . HIS A 1 111 ? 13.684 5.827 -1.199 1.00 90.50 111 HIS A N 1
ATOM 920 C CA . HIS A 1 111 ? 15.082 5.488 -1.479 1.00 90.50 111 HIS A CA 1
ATOM 921 C C . HIS A 1 111 ? 15.201 4.435 -2.577 1.00 90.50 111 HIS A C 1
ATOM 923 O O . HIS A 1 111 ? 15.884 4.639 -3.579 1.00 90.50 111 HIS A O 1
ATOM 929 N N . GLN A 1 112 ? 14.489 3.318 -2.425 1.00 93.44 112 GLN A N 1
ATOM 930 C CA . GLN A 1 112 ? 14.584 2.223 -3.379 1.00 93.44 112 GLN A CA 1
ATOM 931 C C . GLN A 1 112 ? 14.008 2.589 -4.756 1.00 93.44 112 GLN A C 1
ATOM 933 O O . GLN A 1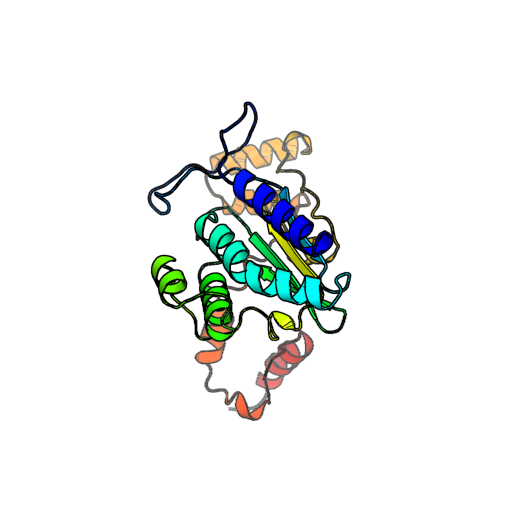 112 ? 14.583 2.219 -5.779 1.00 93.44 112 GLN A O 1
ATOM 938 N N . LEU A 1 113 ? 12.907 3.350 -4.808 1.00 93.88 113 LEU A N 1
ATOM 939 C CA . LEU A 1 113 ? 12.348 3.841 -6.072 1.00 93.88 113 LEU A CA 1
ATOM 940 C C . LEU A 1 113 ? 13.335 4.745 -6.820 1.00 93.88 113 LEU A C 1
ATOM 942 O O . LEU A 1 113 ? 13.423 4.651 -8.046 1.00 93.88 113 LEU A O 1
ATOM 946 N N . LEU A 1 114 ? 14.068 5.595 -6.098 1.00 92.69 114 LEU A N 1
ATOM 947 C CA . LEU A 1 114 ? 15.093 6.467 -6.666 1.00 92.69 114 LEU A CA 1
ATOM 948 C C . LEU A 1 114 ? 16.308 5.655 -7.138 1.00 92.69 114 LEU A C 1
ATOM 950 O O . LEU A 1 114 ? 16.676 5.711 -8.309 1.00 92.69 114 LEU A O 1
ATOM 954 N N . LYS A 1 115 ? 16.871 4.825 -6.253 1.00 93.88 115 LYS A N 1
ATOM 955 C CA . LYS A 1 115 ? 18.036 3.961 -6.509 1.00 93.88 115 LYS A CA 1
ATOM 956 C C . LYS A 1 115 ? 17.837 3.024 -7.703 1.00 93.88 115 LYS A C 1
ATOM 958 O O . LYS A 1 115 ? 18.769 2.784 -8.467 1.00 93.88 115 LYS A O 1
ATOM 963 N N . GLU A 1 116 ? 16.629 2.491 -7.884 1.00 94.44 116 GLU A N 1
ATOM 964 C CA . GLU A 1 116 ? 16.294 1.602 -9.002 1.00 94.44 116 GLU A CA 1
ATOM 965 C C . GLU A 1 116 ? 15.762 2.336 -10.252 1.00 94.44 116 GLU A C 1
ATOM 967 O O . GLU A 1 116 ? 15.354 1.684 -11.217 1.00 94.44 116 GLU A O 1
ATOM 972 N N . ASN A 1 117 ? 15.819 3.673 -10.282 1.00 94.19 117 ASN A N 1
ATOM 973 C CA . ASN A 1 117 ? 15.414 4.529 -11.406 1.00 94.19 117 ASN A CA 1
ATOM 974 C C . ASN A 1 117 ? 13.926 4.421 -11.793 1.00 94.19 117 ASN A C 1
ATOM 976 O O . ASN A 1 117 ? 13.563 4.554 -12.964 1.00 94.19 117 ASN A O 1
ATOM 980 N N . PHE A 1 118 ? 13.043 4.170 -10.823 1.00 93.94 118 PHE A N 1
ATOM 981 C CA . PHE A 1 118 ? 11.593 4.241 -11.035 1.00 93.94 118 PHE A CA 1
ATOM 982 C C . PHE A 1 118 ? 11.055 5.671 -10.947 1.00 93.94 118 PHE A C 1
ATOM 984 O O . PHE A 1 118 ? 9.990 5.949 -11.503 1.00 93.94 118 PHE A O 1
ATOM 991 N N . ILE A 1 119 ? 11.770 6.552 -10.246 1.00 92.62 119 ILE A N 1
ATOM 992 C CA . ILE A 1 119 ? 11.474 7.981 -10.107 1.00 92.62 119 ILE A CA 1
ATOM 993 C C . ILE A 1 119 ? 12.758 8.793 -10.286 1.00 92.62 119 ILE A C 1
ATOM 995 O O . ILE A 1 119 ? 13.859 8.278 -10.095 1.00 92.62 119 ILE A O 1
ATOM 999 N N . SER A 1 120 ? 12.610 10.063 -10.640 1.00 90.88 120 SER A N 1
ATOM 1000 C CA . SER A 1 120 ? 13.701 11.036 -10.699 1.00 90.88 120 SER A CA 1
ATOM 1001 C C . SER A 1 120 ? 13.986 11.679 -9.337 1.00 90.88 120 SER A C 1
ATOM 1003 O O . SER A 1 120 ? 13.125 11.715 -8.456 1.00 90.88 120 SER A O 1
ATOM 1005 N N . GLU A 1 121 ? 15.169 12.280 -9.187 1.00 88.00 121 GLU A N 1
ATOM 1006 C CA . GLU A 1 121 ? 15.518 13.084 -8.004 1.00 88.00 121 GLU A CA 1
ATOM 1007 C C . GLU A 1 121 ? 14.537 14.246 -7.779 1.00 88.00 121 GLU A C 1
ATOM 1009 O O . GLU A 1 121 ? 14.198 14.570 -6.644 1.00 88.00 121 GLU A O 1
ATOM 1014 N N . ILE A 1 122 ? 14.030 14.855 -8.858 1.00 86.06 122 ILE A N 1
ATOM 1015 C CA . ILE A 1 122 ? 13.046 15.945 -8.783 1.00 86.06 122 ILE A CA 1
ATOM 1016 C C . ILE A 1 122 ? 11.745 15.442 -8.146 1.00 86.06 122 ILE A C 1
ATOM 1018 O O . ILE A 1 122 ? 11.201 16.095 -7.255 1.00 86.06 122 ILE A O 1
ATOM 1022 N N . GLU A 1 123 ? 11.257 14.275 -8.577 1.00 85.12 123 GLU A N 1
ATOM 1023 C CA . GLU A 1 123 ? 10.057 13.649 -8.011 1.00 85.12 123 GLU A CA 1
ATOM 1024 C C . GLU A 1 123 ? 10.266 13.248 -6.545 1.00 85.12 123 GLU A C 1
ATOM 1026 O O . GLU A 1 123 ? 9.370 13.458 -5.726 1.00 85.12 123 GLU A O 1
ATOM 1031 N N . ALA A 1 124 ? 11.448 12.728 -6.197 1.00 84.38 124 ALA A N 1
ATOM 1032 C CA . ALA A 1 124 ? 11.785 12.373 -4.820 1.00 84.38 124 ALA A CA 1
ATOM 1033 C C . ALA A 1 124 ? 11.805 13.604 -3.897 1.00 84.38 124 ALA A C 1
ATOM 1035 O O . ALA A 1 124 ? 11.148 13.612 -2.855 1.00 84.38 124 ALA A O 1
ATOM 1036 N N . ASN A 1 125 ? 12.468 14.683 -4.321 1.00 82.06 125 ASN A N 1
ATOM 1037 C CA . ASN A 1 125 ? 12.548 15.935 -3.566 1.00 82.06 125 ASN A CA 1
ATOM 1038 C C . ASN A 1 125 ? 11.173 16.600 -3.389 1.00 82.06 125 ASN A C 1
ATOM 1040 O O . ASN A 1 125 ? 10.844 17.088 -2.306 1.00 82.06 125 ASN A O 1
ATOM 1044 N N . ALA A 1 126 ? 10.329 16.577 -4.427 1.00 79.00 126 ALA A N 1
ATOM 1045 C CA . ALA A 1 126 ? 8.977 17.135 -4.374 1.00 79.00 126 ALA A CA 1
ATOM 1046 C C . ALA A 1 126 ? 8.047 16.395 -3.393 1.00 79.00 126 ALA A C 1
ATOM 1048 O O . ALA A 1 126 ? 7.046 16.958 -2.940 1.00 79.00 126 ALA A O 1
ATOM 1049 N N . ALA A 1 127 ? 8.374 15.151 -3.030 1.00 77.69 127 ALA A N 1
ATOM 1050 C CA . ALA A 1 127 ? 7.577 14.349 -2.110 1.00 77.69 127 ALA A CA 1
ATOM 1051 C C . ALA A 1 127 ? 7.560 14.921 -0.680 1.00 77.69 127 ALA A C 1
ATOM 1053 O O . ALA A 1 127 ? 6.615 14.666 0.074 1.00 77.69 127 ALA A O 1
ATOM 1054 N N . GLY A 1 128 ? 8.584 15.702 -0.304 1.00 73.88 128 GLY A N 1
ATOM 1055 C CA . GLY A 1 128 ? 8.733 16.252 1.048 1.00 73.88 128 GLY A CA 1
ATOM 1056 C C . GLY A 1 128 ? 8.897 15.170 2.122 1.00 73.88 128 GLY A C 1
ATOM 1057 O O . GLY A 1 128 ? 8.490 15.364 3.266 1.00 73.88 128 GLY A O 1
ATOM 1058 N N . ILE A 1 129 ? 9.431 14.011 1.733 1.00 76.06 129 ILE A N 1
ATOM 1059 C CA . ILE A 1 129 ? 9.684 12.846 2.582 1.00 76.06 129 ILE A CA 1
ATOM 1060 C C . ILE A 1 129 ? 11.189 12.771 2.827 1.00 76.06 129 ILE A C 1
ATOM 1062 O O . ILE A 1 129 ? 11.975 12.904 1.894 1.00 76.06 129 ILE A O 1
ATOM 1066 N N . VAL A 1 130 ? 11.586 12.523 4.074 1.00 74.25 130 VAL A N 1
ATOM 1067 C CA . VAL A 1 130 ? 12.991 12.267 4.405 1.00 74.25 130 VAL A CA 1
ATOM 1068 C C . VAL A 1 130 ? 13.359 10.867 3.915 1.00 74.25 130 VAL A C 1
ATOM 1070 O O . VAL A 1 130 ? 12.768 9.877 4.349 1.00 74.25 130 VAL A O 1
ATOM 1073 N N . GLU A 1 131 ? 14.307 10.794 2.986 1.00 70.19 131 GLU A N 1
ATOM 1074 C CA . GLU A 1 131 ? 14.844 9.536 2.471 1.00 70.19 131 GLU A CA 1
ATOM 1075 C C . GLU A 1 131 ? 15.629 8.789 3.560 1.00 70.19 131 GLU A C 1
ATOM 1077 O O . GLU A 1 131 ? 16.305 9.394 4.392 1.00 70.19 131 GLU A O 1
ATOM 1082 N N . MET A 1 132 ? 15.539 7.459 3.556 1.00 78.19 132 MET A N 1
ATOM 1083 C CA . MET A 1 132 ? 16.253 6.589 4.492 1.00 78.19 132 MET A CA 1
ATOM 1084 C C . MET A 1 132 ? 17.167 5.647 3.708 1.00 78.19 132 MET A C 1
ATOM 1086 O O . MET A 1 132 ? 16.738 5.077 2.716 1.00 78.19 132 MET A O 1
ATOM 1090 N N . HIS A 1 133 ? 18.390 5.402 4.180 1.00 76.75 133 HIS A N 1
ATOM 1091 C CA . HIS A 1 133 ? 19.394 4.591 3.468 1.00 76.75 133 HIS A CA 1
ATOM 1092 C C . HIS A 1 133 ? 19.190 3.064 3.579 1.00 76.75 133 HIS A C 1
ATOM 1094 O O . HIS A 1 133 ? 20.149 2.316 3.758 1.00 76.75 133 HIS A O 1
ATOM 1100 N N . TYR A 1 134 ? 17.944 2.593 3.505 1.00 80.38 134 TYR A N 1
ATOM 1101 C CA . TYR A 1 134 ? 17.606 1.168 3.484 1.00 80.38 134 TYR A CA 1
ATOM 1102 C C . TYR A 1 134 ? 16.569 0.892 2.398 1.00 80.38 134 TYR A C 1
ATOM 1104 O O . TYR A 1 134 ? 15.706 1.730 2.144 1.00 80.38 134 TYR A O 1
ATOM 1112 N N . ASP A 1 135 ? 16.624 -0.297 1.798 1.00 84.94 135 ASP A N 1
ATOM 1113 C CA . ASP A 1 135 ? 15.635 -0.739 0.814 1.00 84.94 135 ASP A CA 1
ATOM 1114 C C . ASP A 1 135 ? 14.328 -1.170 1.515 1.00 84.94 135 ASP A C 1
ATOM 1116 O O . ASP A 1 135 ? 14.334 -1.720 2.621 1.00 84.94 135 ASP A O 1
ATOM 1120 N N . PHE A 1 136 ? 13.180 -0.908 0.886 1.00 89.44 136 PHE A N 1
ATOM 1121 C CA . PHE A 1 136 ? 11.867 -1.307 1.408 1.00 89.44 136 PHE A CA 1
ATOM 1122 C C . PHE A 1 136 ? 11.540 -2.773 1.110 1.00 89.44 136 PHE A C 1
ATOM 1124 O O . PHE A 1 136 ? 10.998 -3.493 1.955 1.00 89.44 136 PHE A O 1
ATOM 1131 N N . PHE A 1 137 ? 11.843 -3.204 -0.110 1.00 89.81 137 PHE A N 1
ATOM 1132 C CA . PHE A 1 137 ? 11.762 -4.581 -0.562 1.00 89.81 137 PHE A CA 1
ATOM 1133 C C . PHE A 1 137 ? 13.114 -5.256 -0.334 1.00 89.81 137 PHE A C 1
ATOM 1135 O O . PHE A 1 137 ? 14.160 -4.682 -0.614 1.00 89.81 137 PHE A O 1
ATOM 1142 N N . LEU A 1 138 ? 13.100 -6.513 0.111 1.00 88.38 138 LEU A N 1
ATOM 1143 C CA . LEU A 1 138 ? 14.320 -7.304 0.338 1.00 88.38 138 LEU A CA 1
ATOM 1144 C C . LEU A 1 138 ? 15.043 -7.715 -0.964 1.00 88.38 138 LEU A C 1
ATOM 1146 O O . LEU A 1 138 ? 16.027 -8.448 -0.931 1.00 88.38 138 LEU A O 1
ATOM 1150 N N . THR A 1 139 ? 14.530 -7.302 -2.120 1.00 88.88 139 THR A N 1
ATOM 1151 C CA . THR A 1 139 ? 15.115 -7.522 -3.444 1.00 88.88 139 THR A CA 1
ATOM 1152 C C . THR A 1 139 ? 14.729 -6.365 -4.360 1.00 88.88 139 THR A C 1
ATOM 1154 O O . THR A 1 139 ? 13.850 -5.574 -4.009 1.00 88.88 139 THR A O 1
ATOM 1157 N N . ASN A 1 140 ? 15.338 -6.295 -5.543 1.00 90.88 140 ASN A N 1
ATOM 1158 C CA . ASN A 1 140 ? 14.978 -5.306 -6.549 1.00 90.88 140 ASN A CA 1
ATOM 1159 C C . ASN A 1 140 ? 13.498 -5.427 -6.922 1.00 90.88 140 ASN A C 1
ATOM 1161 O O . ASN A 1 140 ? 12.986 -6.535 -7.104 1.00 90.88 140 ASN A O 1
ATOM 1165 N N . ILE A 1 141 ? 12.824 -4.298 -7.124 1.00 90.88 141 ILE A N 1
ATOM 1166 C CA . ILE A 1 141 ? 11.390 -4.258 -7.445 1.00 90.88 141 ILE A CA 1
ATOM 1167 C C . ILE A 1 141 ? 11.089 -5.073 -8.709 1.00 90.88 141 ILE A C 1
ATOM 1169 O O . ILE A 1 141 ? 10.068 -5.755 -8.778 1.00 90.88 141 ILE A O 1
ATOM 1173 N N . LYS A 1 142 ? 12.009 -5.071 -9.683 1.00 89.94 142 LYS A N 1
ATOM 1174 C CA . LYS A 1 142 ? 11.884 -5.851 -10.927 1.00 89.94 142 LYS A CA 1
ATOM 1175 C C . LYS A 1 142 ? 11.870 -7.371 -10.725 1.00 89.94 142 LYS A C 1
ATOM 1177 O O . LYS A 1 142 ? 11.393 -8.083 -11.601 1.00 89.94 142 LYS A O 1
ATOM 1182 N N . ASN A 1 143 ? 12.383 -7.865 -9.598 1.00 90.31 143 ASN A N 1
ATOM 1183 C CA . ASN A 1 143 ? 12.418 -9.295 -9.276 1.00 90.31 143 ASN A CA 1
ATOM 1184 C C . ASN A 1 143 ? 11.128 -9.773 -8.595 1.00 90.31 143 ASN A C 1
ATOM 1186 O O . ASN A 1 143 ? 10.965 -10.967 -8.332 1.00 90.31 143 ASN A O 1
ATOM 1190 N N . LEU A 1 144 ? 10.224 -8.854 -8.251 1.00 90.62 144 LEU A N 1
ATOM 1191 C CA . LEU A 1 144 ? 8.993 -9.187 -7.554 1.00 90.62 144 LEU A CA 1
ATOM 1192 C C . LEU A 1 144 ? 8.011 -9.872 -8.505 1.00 90.62 144 LEU A C 1
ATOM 1194 O O . LEU A 1 144 ? 7.829 -9.482 -9.653 1.00 90.62 144 LEU A O 1
ATOM 1198 N N . THR A 1 145 ? 7.344 -10.900 -7.991 1.00 91.38 145 THR A N 1
ATOM 1199 C CA . THR A 1 145 ? 6.339 -11.677 -8.739 1.00 91.38 145 THR A CA 1
ATOM 1200 C C . THR A 1 145 ? 4.919 -11.202 -8.454 1.00 91.38 145 THR A C 1
ATOM 1202 O O . THR A 1 145 ? 4.024 -11.344 -9.286 1.00 91.38 145 THR A O 1
ATOM 1205 N N . GLU A 1 146 ? 4.705 -10.590 -7.292 1.00 93.19 146 GLU A N 1
ATOM 1206 C CA . GLU A 1 146 ? 3.421 -10.034 -6.894 1.00 93.19 146 GLU A CA 1
ATOM 1207 C C . GLU A 1 146 ? 3.624 -8.905 -5.881 1.00 93.19 146 GLU A C 1
ATOM 1209 O O . GLU A 1 146 ? 4.469 -9.023 -4.988 1.00 93.19 146 GLU A O 1
ATOM 1214 N N . ILE A 1 147 ? 2.829 -7.838 -5.997 1.00 93.88 147 ILE A N 1
ATOM 1215 C CA . ILE A 1 147 ? 2.771 -6.733 -5.034 1.00 93.88 147 ILE A CA 1
ATOM 1216 C C . ILE A 1 147 ? 1.304 -6.417 -4.735 1.00 93.88 147 ILE A C 1
ATOM 1218 O O . ILE A 1 147 ? 0.529 -6.115 -5.638 1.00 93.88 147 ILE A O 1
ATOM 1222 N N . LYS A 1 148 ? 0.931 -6.420 -3.456 1.00 91.12 148 LYS A N 1
ATOM 1223 C CA . LYS A 1 148 ? -0.407 -6.073 -2.967 1.00 91.12 148 LYS A CA 1
ATOM 1224 C C . LYS A 1 148 ? -0.331 -4.958 -1.944 1.00 91.12 148 LYS A C 1
ATOM 1226 O O . LYS A 1 148 ? 0.392 -5.072 -0.962 1.00 91.12 148 LYS A O 1
ATOM 1231 N N . MET A 1 149 ? -1.103 -3.898 -2.137 1.00 91.00 149 MET A N 1
ATOM 1232 C CA . MET A 1 149 ? -1.181 -2.770 -1.211 1.00 91.00 149 MET A CA 1
ATOM 1233 C C . MET A 1 149 ? -2.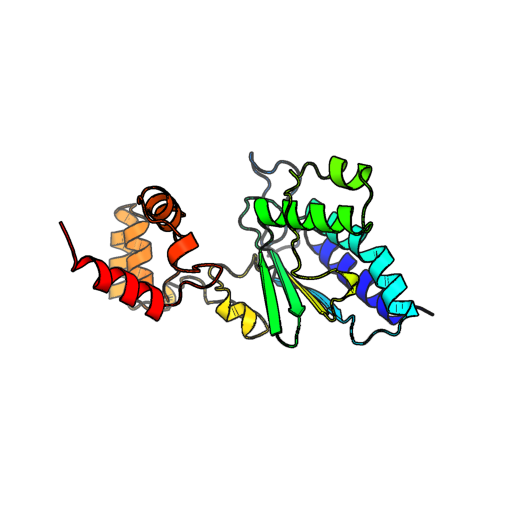586 -2.701 -0.634 1.00 91.00 149 MET A C 1
ATOM 1235 O O . MET A 1 149 ? -3.555 -2.500 -1.365 1.00 91.00 149 MET A O 1
ATOM 1239 N N . TYR A 1 150 ? -2.685 -2.870 0.677 1.00 84.31 150 TYR A N 1
ATOM 1240 C CA . TYR A 1 150 ? -3.942 -2.875 1.404 1.00 84.31 150 TYR A CA 1
ATOM 1241 C C . TYR A 1 150 ? -4.116 -1.564 2.156 1.00 84.31 150 TYR A C 1
ATOM 1243 O O . TYR A 1 150 ? -3.244 -1.179 2.937 1.00 84.31 150 TYR A O 1
ATOM 1251 N N . ASP A 1 151 ? -5.268 -0.931 1.965 1.00 83.19 151 ASP A N 1
ATOM 1252 C CA . ASP A 1 151 ? -5.775 0.094 2.868 1.00 83.19 151 ASP A CA 1
ATOM 1253 C C . ASP A 1 151 ? -6.523 -0.605 4.002 1.00 83.19 151 ASP A C 1
ATOM 1255 O O . ASP A 1 151 ? -7.612 -1.149 3.817 1.00 83.19 151 ASP A O 1
ATOM 1259 N N . LEU A 1 152 ? -5.896 -0.633 5.171 1.00 75.31 152 LEU A N 1
ATOM 1260 C CA . LEU A 1 152 ? -6.403 -1.245 6.391 1.00 75.31 152 LEU A CA 1
ATOM 1261 C C . LEU A 1 152 ? -7.050 -0.215 7.323 1.00 75.31 152 LEU A C 1
ATOM 1263 O O . LEU A 1 152 ? -7.239 -0.489 8.506 1.00 75.31 152 LEU A O 1
ATOM 1267 N N . THR A 1 153 ? -7.373 0.979 6.827 1.00 72.62 153 THR A N 1
ATOM 1268 C CA . THR A 1 153 ? -7.863 2.082 7.665 1.00 72.62 153 THR A CA 1
ATOM 1269 C C . THR A 1 153 ? -9.197 1.766 8.339 1.00 72.62 153 THR A C 1
ATOM 1271 O O . THR A 1 153 ? -9.408 2.159 9.480 1.00 72.62 153 THR A O 1
ATOM 1274 N N . GLU A 1 154 ? -10.089 1.012 7.687 1.00 66.88 154 GLU A N 1
ATOM 1275 C CA . GLU A 1 154 ? -11.348 0.562 8.315 1.00 66.88 154 GLU A CA 1
ATOM 1276 C C . GLU A 1 154 ? -11.181 -0.572 9.328 1.00 66.88 154 GLU A C 1
ATOM 1278 O O . GLU A 1 154 ? -12.134 -0.955 10.012 1.00 66.88 154 GLU A O 1
ATOM 1283 N N . TYR A 1 155 ? -9.976 -1.119 9.424 1.00 61.88 155 TYR A N 1
ATOM 1284 C CA . TYR A 1 155 ? -9.676 -2.264 10.251 1.00 61.88 155 TYR A CA 1
ATOM 1285 C C . TYR A 1 155 ? -8.835 -1.849 11.448 1.00 61.88 155 TYR A C 1
ATOM 1287 O O . TYR A 1 155 ? -7.631 -2.120 11.564 1.00 61.88 155 TYR A O 1
ATOM 1295 N N . GLU A 1 156 ? -9.512 -1.184 12.371 1.00 52.97 156 GLU A N 1
ATOM 1296 C CA . GLU A 1 156 ? -8.959 -0.913 13.681 1.00 52.97 156 GLU A CA 1
ATOM 1297 C C . GLU A 1 156 ? -8.632 -2.249 14.373 1.00 52.97 156 GLU A C 1
ATOM 1299 O O . GLU A 1 156 ? -9.423 -3.192 14.368 1.00 52.97 156 GLU A O 1
ATOM 1304 N N . GLY A 1 157 ? -7.410 -2.376 14.891 1.00 52.09 157 GLY A N 1
ATOM 1305 C CA . GLY A 1 157 ? -6.995 -3.599 15.579 1.00 52.09 157 GLY A CA 1
ATOM 1306 C C . GLY A 1 157 ? -6.701 -4.827 14.690 1.00 52.09 157 GLY A C 1
ATOM 1307 O O . GLY A 1 157 ? -6.815 -5.957 15.164 1.00 52.09 157 GLY A O 1
ATOM 1308 N N . LEU A 1 158 ? -6.268 -4.678 13.430 1.00 54.47 158 LEU A N 1
ATOM 1309 C CA . LEU A 1 158 ? -5.649 -5.803 12.697 1.00 54.47 158 LEU A CA 1
ATOM 1310 C C . LEU A 1 158 ? -4.203 -6.063 13.125 1.00 54.47 158 LEU A C 1
ATOM 1312 O O . LEU A 1 158 ? -3.384 -5.145 13.198 1.00 54.47 158 LEU A O 1
ATOM 1316 N N . THR A 1 159 ? -3.873 -7.332 13.355 1.00 51.97 159 THR A N 1
ATOM 1317 C CA . THR A 1 159 ? -2.489 -7.783 13.547 1.00 51.97 159 THR A CA 1
ATOM 1318 C C . THR A 1 159 ? -1.874 -8.225 12.216 1.00 51.97 159 THR A C 1
ATOM 1320 O O . THR A 1 159 ? -2.584 -8.622 11.291 1.00 51.97 159 THR A O 1
ATOM 1323 N N . MET A 1 160 ? -0.539 -8.253 12.125 1.00 52.53 160 MET A N 1
ATOM 1324 C CA . MET A 1 160 ? 0.167 -8.799 10.950 1.00 52.53 160 MET A CA 1
ATOM 1325 C C . MET A 1 160 ? -0.211 -10.260 10.652 1.00 52.53 160 MET A C 1
ATOM 1327 O O . MET A 1 160 ? -0.138 -10.698 9.508 1.00 52.53 160 MET A O 1
ATOM 1331 N N . SER A 1 161 ? -0.635 -11.025 11.664 1.00 53.38 161 SER A N 1
ATOM 1332 C CA . SER A 1 161 ? -1.099 -12.404 11.474 1.00 53.38 161 SER A CA 1
ATOM 1333 C C . SER A 1 161 ? -2.444 -12.471 10.747 1.00 53.38 161 SER A C 1
ATOM 1335 O O . SER A 1 161 ? -2.634 -13.345 9.904 1.00 53.38 161 SER A O 1
ATOM 1337 N N . ASP A 1 162 ? -3.360 -11.541 11.036 1.00 55.34 162 ASP A N 1
ATOM 1338 C CA . ASP A 1 162 ? -4.682 -11.495 10.397 1.00 55.34 162 ASP A CA 1
ATOM 1339 C C . ASP A 1 162 ? -4.565 -11.171 8.906 1.00 55.34 162 ASP A C 1
ATOM 1341 O O . ASP A 1 162 ? -5.260 -11.757 8.081 1.00 55.34 162 ASP A O 1
ATOM 1345 N N . VAL A 1 163 ? -3.628 -10.285 8.569 1.00 57.44 163 VAL A N 1
ATOM 1346 C CA . VAL A 1 163 ? -3.270 -9.947 7.191 1.00 57.44 163 VAL A CA 1
ATOM 1347 C C . VAL A 1 163 ? -2.724 -11.160 6.438 1.00 57.44 163 VAL A C 1
ATOM 1349 O O . VAL A 1 163 ? -3.149 -11.447 5.323 1.00 57.44 163 VAL A O 1
ATOM 1352 N N . LYS A 1 164 ? -1.754 -11.875 7.026 1.00 54.41 164 LYS A N 1
ATOM 1353 C CA . LYS A 1 164 ? -1.048 -12.975 6.344 1.00 54.41 164 LYS A CA 1
ATOM 1354 C C . LYS A 1 164 ? -1.965 -14.159 6.005 1.00 54.41 164 LYS A C 1
ATOM 1356 O O . LYS A 1 164 ? -1.606 -14.981 5.170 1.00 54.41 164 LYS A O 1
ATOM 1361 N N . LYS A 1 165 ? -3.149 -14.245 6.622 1.00 61.12 165 LYS A N 1
ATOM 1362 C CA . LYS A 1 165 ? -4.166 -15.276 6.356 1.00 61.12 165 LYS A CA 1
ATOM 1363 C C . LYS A 1 165 ? -5.089 -14.959 5.167 1.00 61.12 165 LYS A C 1
ATOM 1365 O O . LYS A 1 165 ? -5.977 -15.759 4.881 1.00 61.12 165 LYS A O 1
ATOM 1370 N N . GLY A 1 166 ? -4.904 -13.831 4.472 1.00 61.28 166 GLY A N 1
ATOM 1371 C CA . GLY A 1 166 ? -5.659 -13.473 3.266 1.00 61.28 166 GLY A CA 1
ATOM 1372 C C . GLY A 1 166 ? -6.516 -12.216 3.435 1.00 61.28 166 GLY A C 1
ATOM 1373 O O . GLY A 1 166 ? -6.052 -11.216 3.974 1.00 61.28 166 GLY A O 1
ATOM 1374 N N . LYS A 1 167 ? -7.764 -12.236 2.932 1.00 53.28 167 LYS A N 1
ATOM 1375 C CA . LYS A 1 167 ? -8.657 -11.059 2.946 1.00 53.28 167 LYS A CA 1
ATOM 1376 C C . LYS A 1 167 ? -8.894 -10.582 4.391 1.00 53.28 167 LYS A C 1
ATOM 1378 O O . LYS A 1 167 ? -9.492 -11.338 5.164 1.00 53.28 167 LYS A O 1
ATOM 1383 N N . PRO A 1 168 ? -8.492 -9.350 4.754 1.00 54.78 168 PRO A N 1
ATOM 1384 C CA . PRO A 1 168 ? -8.697 -8.835 6.100 1.00 54.78 168 PRO A CA 1
ATOM 1385 C C . PRO A 1 168 ? -10.191 -8.836 6.450 1.00 54.78 168 PRO A C 1
ATOM 1387 O O . PRO A 1 168 ? -11.018 -8.325 5.689 1.00 54.78 168 PRO A O 1
ATOM 1390 N N . LYS A 1 1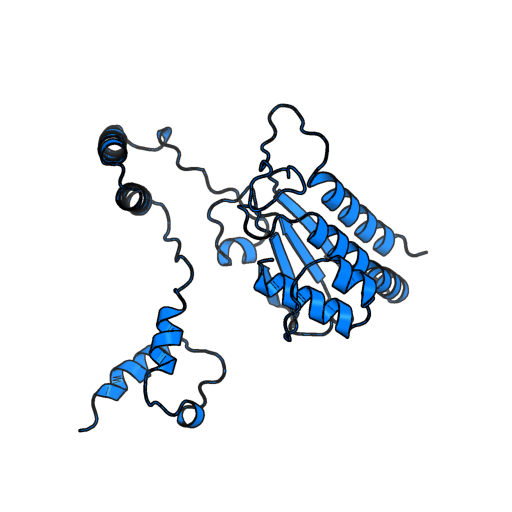69 ? -10.564 -9.426 7.591 1.00 53.78 169 LYS A N 1
ATOM 1391 C CA . LYS A 1 169 ? -11.943 -9.390 8.104 1.00 53.78 169 LYS A CA 1
ATOM 1392 C C . LYS A 1 169 ? -12.078 -8.282 9.137 1.00 53.78 169 LYS A C 1
ATOM 1394 O O . LYS A 1 169 ? -11.221 -8.139 10.008 1.00 53.78 169 LYS A O 1
ATOM 1399 N N . LYS A 1 170 ? -13.149 -7.493 9.019 1.00 49.62 170 LYS A N 1
ATOM 1400 C CA . LYS A 1 170 ? -13.454 -6.417 9.960 1.00 49.62 170 LYS A CA 1
ATOM 1401 C C . LYS A 1 170 ? -13.711 -7.092 11.298 1.00 49.62 170 LYS A C 1
ATOM 1403 O O . LYS A 1 170 ? -14.584 -7.955 11.377 1.00 49.62 170 LYS A O 1
ATOM 1408 N N . ARG A 1 171 ? -12.913 -6.772 12.316 1.00 52.00 171 ARG A N 1
ATOM 1409 C CA . ARG A 1 171 ? -13.237 -7.223 13.670 1.00 52.00 171 ARG A CA 1
ATOM 1410 C C . ARG A 1 171 ? -14.461 -6.424 14.128 1.00 52.00 171 ARG A C 1
ATOM 1412 O O . ARG A 1 171 ? -14.539 -5.237 13.795 1.00 52.00 171 ARG A O 1
ATOM 1419 N N . PRO A 1 172 ? -15.443 -7.051 14.796 1.00 53.66 172 PRO A N 1
ATOM 1420 C CA . PRO A 1 172 ? -16.552 -6.300 15.365 1.00 53.66 172 PRO A CA 1
ATOM 1421 C C . PRO A 1 172 ? -15.970 -5.206 16.267 1.00 53.66 172 PRO A C 1
ATOM 1423 O O . PRO A 1 172 ? -15.064 -5.466 17.058 1.00 53.66 172 PRO A O 1
ATOM 1426 N N . TYR A 1 173 ? -16.426 -3.968 16.062 1.00 55.38 173 TYR A N 1
ATOM 1427 C CA . TYR A 1 173 ? -16.110 -2.853 16.955 1.00 55.38 173 TYR A CA 1
ATOM 1428 C C . TYR A 1 173 ? -16.608 -3.202 18.364 1.00 55.38 173 TYR A C 1
ATOM 1430 O O . TYR A 1 173 ? -17.507 -4.033 18.479 1.00 55.38 173 TYR A O 1
ATOM 1438 N N . ARG A 1 174 ? -16.036 -2.591 19.413 1.00 66.62 174 ARG A N 1
ATOM 1439 C CA . ARG A 1 174 ? -16.493 -2.746 20.805 1.00 66.62 174 ARG A CA 1
ATOM 1440 C C . ARG A 1 174 ? -17.999 -2.524 20.871 1.00 66.62 174 ARG A C 1
ATOM 1442 O O . ARG A 1 174 ? -18.467 -1.390 20.800 1.00 66.62 174 ARG A O 1
ATOM 1449 N N . ASP A 1 175 ? -18.738 -3.620 20.923 1.00 66.56 175 ASP A N 1
ATOM 1450 C CA . ASP A 1 175 ? -20.184 -3.607 20.839 1.00 66.56 175 ASP A CA 1
ATOM 1451 C C . ASP A 1 175 ? -20.729 -3.909 22.223 1.00 66.56 175 ASP A C 1
ATOM 1453 O O . ASP A 1 175 ? -20.770 -5.057 22.668 1.00 66.56 175 ASP A O 1
ATOM 1457 N N . GLU A 1 176 ? -21.127 -2.847 22.916 1.00 75.25 176 GLU A N 1
ATOM 1458 C CA . GLU A 1 176 ? -21.698 -2.937 24.255 1.00 75.25 176 GLU A CA 1
ATOM 1459 C C . GLU A 1 176 ? -22.966 -3.800 24.268 1.00 75.25 176 GLU A C 1
ATOM 1461 O O . GLU A 1 176 ? -23.295 -4.362 25.307 1.00 75.25 176 GLU A O 1
ATOM 1466 N N . SER A 1 177 ? -23.654 -3.991 23.132 1.00 70.00 177 SER A N 1
ATOM 1467 C CA . SER A 1 177 ? -24.840 -4.854 23.059 1.00 70.00 177 SER A CA 1
ATOM 1468 C C . SER A 1 177 ? -24.520 -6.334 23.292 1.00 70.00 177 SER A C 1
ATOM 1470 O O . SER A 1 177 ? -25.384 -7.066 23.772 1.00 70.00 177 SER A O 1
ATOM 1472 N N . THR A 1 178 ? -23.272 -6.745 23.043 1.00 74.06 178 THR A N 1
ATOM 1473 C CA . THR A 1 178 ? -22.776 -8.112 23.279 1.00 74.06 178 THR A CA 1
ATOM 1474 C C . THR A 1 178 ? -22.423 -8.386 24.743 1.00 74.06 178 THR A C 1
ATOM 1476 O O . THR A 1 178 ? -22.209 -9.538 25.116 1.00 74.06 178 THR A O 1
ATOM 1479 N N . LEU A 1 179 ? -22.381 -7.342 25.580 1.00 80.62 179 LEU A N 1
ATOM 1480 C CA . LEU A 1 179 ? -22.106 -7.449 27.008 1.00 80.62 179 LEU A CA 1
ATOM 1481 C C . LEU A 1 179 ? -23.378 -7.810 27.787 1.00 80.62 179 LEU A C 1
ATOM 1483 O O . LEU A 1 179 ? -24.478 -7.323 27.506 1.00 80.62 179 LEU A O 1
ATOM 1487 N N . THR A 1 180 ? -23.202 -8.615 28.830 1.00 85.56 180 THR A N 1
ATOM 1488 C CA . THR A 1 180 ? -24.219 -8.841 29.865 1.00 85.56 180 THR A CA 1
ATOM 1489 C C . THR A 1 180 ? -24.528 -7.546 30.623 1.00 85.56 180 THR A C 1
ATOM 1491 O O . THR A 1 180 ? -23.764 -6.578 30.580 1.00 85.56 180 THR A O 1
ATOM 1494 N N . ASN A 1 181 ? -25.652 -7.509 31.339 1.00 86.88 181 ASN A N 1
ATOM 1495 C CA . ASN A 1 181 ? -26.058 -6.319 32.095 1.00 86.88 181 ASN A CA 1
ATOM 1496 C C . ASN A 1 181 ? -25.025 -5.924 33.164 1.00 86.88 181 ASN A C 1
ATOM 1498 O O . ASN A 1 181 ? -24.733 -4.739 33.318 1.00 86.88 181 ASN A O 1
ATOM 1502 N N . ASP A 1 182 ? -24.400 -6.904 33.815 1.00 83.62 182 ASP A N 1
ATOM 1503 C CA . ASP A 1 182 ? -23.373 -6.663 34.833 1.00 83.62 182 ASP A CA 1
ATOM 1504 C C . ASP A 1 182 ? -22.093 -6.087 34.212 1.00 83.62 182 ASP A C 1
ATOM 1506 O O . ASP A 1 182 ? -21.521 -5.117 34.706 1.00 83.62 182 ASP A O 1
ATOM 1510 N N . GLN A 1 183 ? -21.677 -6.623 33.062 1.00 84.56 183 GLN A N 1
ATOM 1511 C CA . GLN A 1 183 ? -20.549 -6.097 32.291 1.00 84.56 183 GLN A CA 1
ATOM 1512 C C . GLN A 1 183 ? -20.797 -4.657 31.814 1.00 84.56 183 GLN A C 1
ATOM 1514 O O . GLN A 1 183 ? -19.876 -3.842 31.847 1.00 84.56 183 GLN A O 1
ATOM 1519 N N . LYS A 1 184 ? -22.029 -4.318 31.413 1.00 87.88 184 LYS A N 1
ATOM 1520 C CA . LYS A 1 184 ? -22.406 -2.940 31.054 1.00 87.88 184 LYS A CA 1
ATOM 1521 C C . LYS A 1 184 ? -22.296 -1.996 32.249 1.00 87.88 184 LYS A C 1
ATOM 1523 O O . LYS A 1 184 ? -21.722 -0.921 32.109 1.00 87.88 184 LYS A O 1
ATOM 1528 N N . ALA A 1 185 ? -22.782 -2.408 33.421 1.00 85.75 185 ALA A N 1
ATOM 1529 C CA . ALA A 1 185 ? -22.687 -1.611 34.644 1.00 85.75 185 ALA A CA 1
ATOM 1530 C C . ALA A 1 185 ? -21.225 -1.356 35.055 1.00 85.75 185 ALA A C 1
ATOM 1532 O O . ALA A 1 185 ? -20.862 -0.231 35.400 1.00 85.75 185 ALA A O 1
ATOM 1533 N N . ILE A 1 186 ? -20.368 -2.377 34.945 1.00 87.19 186 ILE A N 1
ATOM 1534 C CA . ILE A 1 186 ? -18.928 -2.256 35.210 1.00 87.19 186 ILE A CA 1
ATOM 1535 C C . ILE A 1 186 ? -18.268 -1.307 34.205 1.00 87.19 186 ILE A C 1
ATOM 1537 O O . ILE A 1 186 ? -17.515 -0.422 34.606 1.00 87.19 186 ILE A O 1
ATOM 1541 N N . LEU A 1 187 ? -18.555 -1.450 32.908 1.00 86.50 187 LEU A N 1
ATOM 1542 C CA . LEU A 1 187 ? -17.996 -0.571 31.881 1.00 86.50 187 LEU A CA 1
ATOM 1543 C C . LEU A 1 187 ? -18.398 0.894 32.103 1.00 86.50 187 LEU A C 1
ATOM 1545 O O . LEU A 1 187 ? -17.563 1.782 31.941 1.00 86.50 187 LEU A O 1
ATOM 1549 N N . GLU A 1 188 ? -19.644 1.151 32.496 1.00 87.81 188 GLU A N 1
ATOM 1550 C CA . GLU A 1 188 ? -20.132 2.506 32.755 1.00 87.81 188 GLU A CA 1
ATOM 1551 C C . GLU A 1 188 ? -19.452 3.132 33.979 1.00 87.81 188 GLU A C 1
ATOM 1553 O O . GLU A 1 188 ? -18.985 4.270 33.915 1.00 87.81 188 GLU A O 1
ATOM 1558 N N . ALA A 1 189 ? -19.276 2.359 35.055 1.00 86.25 189 ALA A N 1
ATOM 1559 C CA . ALA A 1 189 ? -18.488 2.785 36.210 1.00 86.25 189 ALA A CA 1
ATOM 1560 C C . ALA A 1 189 ? -17.029 3.092 35.820 1.00 86.25 189 ALA A C 1
ATOM 1562 O O . ALA A 1 189 ? -16.465 4.102 36.239 1.00 86.25 189 ALA A O 1
ATOM 1563 N N . LEU A 1 190 ? -16.423 2.272 34.954 1.00 86.69 190 LEU A N 1
ATOM 1564 C CA . LEU A 1 190 ? -15.067 2.505 34.452 1.00 86.69 190 LEU A CA 1
ATOM 1565 C C . LEU A 1 190 ? -14.971 3.762 33.578 1.00 86.69 190 LEU A C 1
ATOM 1567 O O . LEU A 1 190 ? -13.997 4.504 33.704 1.00 86.69 190 LEU A O 1
ATOM 1571 N N . LYS A 1 191 ? -15.970 4.059 32.738 1.00 84.38 191 LYS A N 1
ATOM 1572 C CA . LYS A 1 191 ? -16.015 5.311 31.961 1.00 84.38 191 LYS A CA 1
ATOM 1573 C C . LYS A 1 191 ? -16.048 6.540 32.868 1.00 84.38 191 LYS A C 1
ATOM 1575 O O . LYS A 1 191 ? -15.350 7.510 32.582 1.00 84.38 191 LYS A O 1
ATOM 1580 N N . GLN A 1 192 ? -16.782 6.479 33.981 1.00 86.06 192 GLN A N 1
ATOM 1581 C CA . GLN A 1 192 ? -16.845 7.572 34.958 1.00 86.06 192 GLN A CA 1
ATOM 1582 C C . GLN A 1 192 ? -15.496 7.852 35.635 1.00 86.06 192 GLN A C 1
ATOM 1584 O O . GLN A 1 192 ? -15.226 8.993 35.998 1.00 86.06 192 GLN A O 1
ATOM 1589 N N . THR A 1 193 ? -14.611 6.854 35.748 1.00 83.38 193 THR A N 1
ATOM 1590 C CA . THR A 1 193 ? -13.248 7.074 36.271 1.00 83.38 193 THR A CA 1
ATOM 1591 C C . THR A 1 193 ? -12.345 7.865 35.322 1.00 83.38 193 THR A C 1
ATOM 1593 O O . THR A 1 193 ? -11.283 8.325 35.735 1.00 83.38 193 THR A O 1
ATOM 1596 N N . GLY A 1 194 ? -12.717 7.991 34.041 1.00 75.19 194 GLY A N 1
ATOM 1597 C CA . GLY A 1 194 ? -11.920 8.685 33.029 1.00 75.19 194 GLY A CA 1
ATOM 1598 C C . GLY A 1 194 ? -10.562 8.040 32.728 1.00 75.19 194 GLY A C 1
ATOM 1599 O O . GLY A 1 194 ? -9.753 8.658 32.044 1.00 75.19 194 GLY A O 1
ATOM 1600 N N . ASN A 1 195 ? -10.289 6.823 33.220 1.00 78.62 195 ASN A N 1
ATOM 1601 C CA . ASN A 1 195 ? -9.007 6.142 33.050 1.00 78.62 195 ASN A CA 1
ATOM 1602 C C . ASN A 1 195 ? -9.035 5.187 31.836 1.00 78.62 195 ASN A C 1
ATOM 1604 O O . ASN A 1 195 ? -9.595 4.087 31.926 1.00 78.62 195 ASN A O 1
ATOM 1608 N N . PRO A 1 196 ? -8.384 5.535 30.708 1.00 72.44 196 PRO A N 1
ATOM 1609 C CA . PRO A 1 196 ? -8.459 4.741 29.482 1.00 72.44 196 PRO A CA 1
ATOM 1610 C C . PRO A 1 196 ? -7.853 3.338 29.620 1.00 72.44 196 PRO A C 1
ATOM 1612 O O . PRO A 1 196 ? -8.276 2.419 28.919 1.00 72.44 196 PRO A O 1
ATOM 1615 N N . ALA A 1 197 ? -6.889 3.150 30.529 1.00 73.25 197 ALA A N 1
ATOM 1616 C CA . ALA A 1 197 ? -6.215 1.867 30.727 1.00 73.25 197 ALA A CA 1
ATOM 1617 C C . ALA A 1 197 ? -7.137 0.815 31.359 1.00 73.25 197 ALA A C 1
ATOM 1619 O O . ALA A 1 197 ? -7.080 -0.360 30.993 1.00 73.25 197 ALA A O 1
ATOM 1620 N N . LEU A 1 198 ? -8.019 1.232 32.272 1.00 79.00 198 LEU A N 1
ATOM 1621 C CA . LEU A 1 198 ? -8.988 0.327 32.896 1.00 79.00 198 LEU A CA 1
ATOM 1622 C C . LEU A 1 198 ? -10.064 -0.103 31.898 1.00 79.00 198 LEU A C 1
ATOM 1624 O O . LEU A 1 198 ? -10.426 -1.277 31.851 1.00 79.00 198 LEU A O 1
ATOM 1628 N N . ILE A 1 199 ? -10.507 0.823 31.043 1.00 80.00 199 ILE A N 1
ATOM 1629 C CA . ILE A 1 199 ? -11.441 0.520 29.955 1.00 80.00 199 ILE A CA 1
ATOM 1630 C C . ILE A 1 199 ? -10.803 -0.476 28.972 1.00 80.00 199 ILE A C 1
ATOM 1632 O O . ILE A 1 199 ? -11.443 -1.441 28.566 1.00 80.00 199 ILE A O 1
ATOM 1636 N N . GLU A 1 200 ? -9.526 -0.291 28.619 1.00 71.56 200 GLU A N 1
ATOM 1637 C CA . GLU A 1 200 ? -8.784 -1.224 27.757 1.00 71.56 200 GLU A CA 1
ATOM 1638 C C . GLU A 1 200 ? -8.635 -2.618 28.405 1.00 71.56 200 GLU A C 1
ATOM 1640 O O . GLU A 1 200 ? -8.802 -3.631 27.724 1.00 71.56 200 GLU A O 1
ATOM 1645 N N . SER A 1 201 ? -8.400 -2.690 29.722 1.00 76.81 201 SER A N 1
ATOM 1646 C CA . SER A 1 201 ? -8.333 -3.968 30.451 1.00 76.81 201 SER A CA 1
ATOM 1647 C C . SER A 1 201 ? -9.676 -4.693 30.498 1.00 76.81 201 SER A C 1
ATOM 1649 O O . SER A 1 201 ? -9.720 -5.905 30.301 1.00 76.81 201 SER A O 1
ATOM 1651 N N . PHE A 1 202 ? -10.775 -3.968 30.709 1.00 85.25 202 PHE A N 1
ATOM 1652 C CA . PHE A 1 202 ? -12.112 -4.553 30.721 1.00 85.25 202 PHE A CA 1
ATOM 1653 C C . PHE A 1 202 ? -12.430 -5.258 29.399 1.00 85.25 202 PHE A C 1
ATOM 1655 O O . PHE A 1 202 ? -12.857 -6.410 29.395 1.00 85.25 202 PHE A O 1
ATOM 1662 N N . TRP A 1 203 ? -12.182 -4.604 28.263 1.00 78.81 203 TRP A N 1
ATOM 1663 C CA . TRP A 1 203 ? -12.447 -5.220 26.962 1.00 78.81 203 TRP A CA 1
ATOM 1664 C C . TRP A 1 203 ? -11.538 -6.427 26.697 1.00 78.81 203 TRP A C 1
ATOM 1666 O O . TRP A 1 203 ? -11.998 -7.439 26.164 1.00 78.81 203 TRP A O 1
ATOM 1676 N N . LYS A 1 204 ? -10.282 -6.375 27.157 1.00 72.00 204 LYS A N 1
ATOM 1677 C CA . LYS A 1 204 ? -9.347 -7.508 27.113 1.00 72.00 204 LYS A CA 1
ATOM 1678 C C . LYS A 1 204 ? -9.882 -8.737 27.850 1.00 72.00 204 LYS A C 1
ATOM 1680 O O . LYS A 1 204 ? -9.817 -9.844 27.317 1.00 72.00 204 LYS A O 1
ATOM 1685 N N . ASP A 1 205 ? -10.395 -8.551 29.058 1.00 76.44 205 ASP A N 1
ATOM 1686 C CA . ASP A 1 205 ? -10.846 -9.664 29.895 1.00 76.44 205 ASP A CA 1
ATOM 1687 C C . ASP A 1 205 ? -12.202 -10.227 29.418 1.00 76.44 205 ASP A C 1
ATOM 1689 O O . ASP A 1 205 ? -12.526 -11.382 29.683 1.00 76.44 205 ASP A O 1
ATOM 1693 N N . ASN A 1 206 ? -12.932 -9.466 28.595 1.00 76.19 206 ASN A N 1
ATOM 1694 C CA . ASN A 1 206 ? -14.186 -9.870 27.955 1.00 76.19 206 ASN A CA 1
ATOM 1695 C C . ASN A 1 206 ? -14.015 -10.330 26.490 1.00 76.19 206 ASN A C 1
ATOM 1697 O O . ASN A 1 206 ? -14.924 -10.198 25.672 1.00 76.19 206 ASN A O 1
ATOM 1701 N N . GLY A 1 207 ? -12.855 -10.907 26.155 1.00 61.59 207 GLY A N 1
ATOM 1702 C CA . GLY A 1 207 ? -12.635 -11.618 24.888 1.00 61.59 207 GLY A CA 1
ATOM 1703 C C . GLY A 1 207 ? -11.846 -10.853 23.820 1.00 61.59 207 GLY A C 1
ATOM 1704 O O . G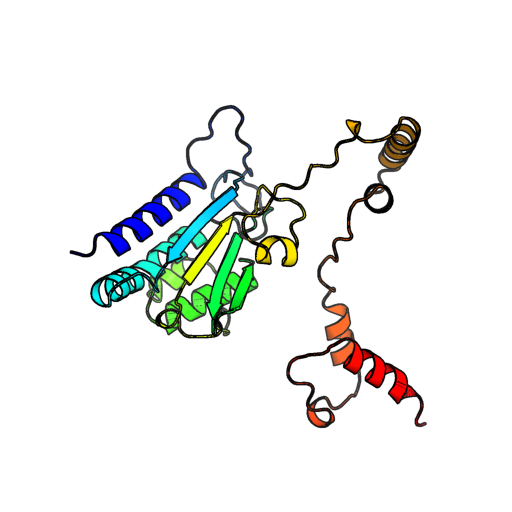LY A 1 207 ? -11.581 -11.408 22.747 1.00 61.59 207 GLY A O 1
ATOM 1705 N N . GLU A 1 208 ? -11.400 -9.621 24.089 1.00 60.47 208 GLU A N 1
ATOM 1706 C CA . GLU A 1 208 ? -10.506 -8.898 23.180 1.00 60.47 208 GLU A CA 1
ATOM 1707 C C . GLU A 1 208 ? -9.073 -9.475 23.267 1.00 60.47 208 GLU A C 1
ATOM 1709 O O . GLU A 1 208 ? -8.372 -9.375 24.276 1.00 60.47 208 GLU A O 1
ATOM 1714 N N . LYS A 1 209 ? -8.599 -10.115 22.186 1.00 50.34 209 LYS A N 1
ATOM 1715 C CA . LYS A 1 209 ? -7.214 -10.620 22.113 1.00 50.34 209 LYS A CA 1
ATOM 1716 C C . LYS A 1 209 ? -6.215 -9.462 22.210 1.00 50.34 209 LYS A C 1
ATOM 1718 O O . LYS A 1 209 ? -6.322 -8.506 21.446 1.00 50.34 209 LYS A O 1
ATOM 1723 N N . LYS A 1 210 ? -5.189 -9.615 23.066 1.00 43.69 210 LYS A N 1
ATOM 1724 C CA . LYS A 1 210 ? -4.082 -8.654 23.262 1.00 43.69 210 LYS A CA 1
ATOM 1725 C C . LYS A 1 210 ? -3.599 -8.030 21.947 1.00 43.69 210 LYS A C 1
ATOM 1727 O O . LYS A 1 210 ? -3.086 -8.731 21.072 1.00 43.69 210 LYS A O 1
ATOM 1732 N N . PHE A 1 211 ? -3.615 -6.700 21.897 1.00 41.16 211 PHE A N 1
ATOM 1733 C CA . PHE A 1 211 ? -2.673 -5.944 21.085 1.00 41.16 211 PHE A CA 1
ATOM 1734 C C . PHE A 1 211 ? -1.367 -5.819 21.853 1.00 41.16 211 PHE A C 1
ATOM 1736 O O . PHE A 1 211 ? -1.273 -5.083 22.832 1.00 41.16 211 PHE A O 1
ATOM 1743 N N . TYR A 1 212 ? -0.323 -6.500 21.392 1.00 38.88 212 TYR A N 1
ATOM 1744 C CA . TYR A 1 212 ? 1.015 -6.031 21.715 1.00 38.88 212 TYR A CA 1
ATOM 1745 C C . TYR A 1 212 ? 1.208 -4.739 20.917 1.00 38.88 212 TYR A C 1
ATOM 1747 O O . TYR A 1 212 ? 1.563 -4.782 19.737 1.00 38.88 212 TYR A O 1
ATOM 1755 N N . LYS A 1 213 ? 0.942 -3.578 21.543 1.00 38.03 213 LYS A N 1
ATOM 1756 C CA . LYS A 1 213 ? 1.585 -2.326 21.119 1.00 38.03 213 LYS A CA 1
ATOM 1757 C C . LYS A 1 213 ? 3.060 -2.687 20.958 1.00 38.03 213 LYS A C 1
ATOM 1759 O O . LYS A 1 213 ? 3.617 -3.321 21.857 1.00 38.03 213 LYS A O 1
ATOM 1764 N N . LYS A 1 214 ? 3.614 -2.438 19.763 1.00 39.38 214 LYS A N 1
ATOM 1765 C CA . LYS A 1 214 ? 4.998 -2.773 19.389 1.00 39.38 214 LYS A CA 1
ATOM 1766 C C . LYS A 1 214 ? 5.881 -2.626 20.622 1.00 39.38 214 LYS A C 1
ATOM 1768 O O . LYS A 1 214 ? 5.790 -1.578 21.260 1.00 39.38 214 LYS A O 1
ATOM 1773 N N . ARG A 1 215 ? 6.672 -3.663 20.953 1.00 40.16 215 ARG A N 1
ATOM 1774 C CA . ARG A 1 215 ? 7.718 -3.581 21.984 1.00 40.16 215 ARG A CA 1
ATOM 1775 C C . ARG A 1 215 ? 8.359 -2.209 21.822 1.00 40.16 215 ARG A C 1
ATOM 1777 O O . ARG A 1 215 ? 8.941 -1.941 20.769 1.00 40.16 215 ARG A O 1
ATOM 1784 N N . SER A 1 216 ? 8.140 -1.323 22.792 1.00 39.97 216 SER A N 1
ATOM 1785 C CA . SER A 1 216 ? 8.837 -0.049 22.836 1.00 39.97 216 SER A CA 1
ATOM 1786 C C . SER A 1 216 ? 10.312 -0.390 22.646 1.00 39.97 216 SER A C 1
ATOM 1788 O O . SER A 1 216 ? 10.795 -1.400 23.168 1.00 39.97 216 SER A O 1
ATOM 1790 N N . GLY A 1 217 ? 11.047 0.417 21.887 1.00 40.53 217 GLY A N 1
ATOM 1791 C CA . GLY A 1 217 ? 12.491 0.239 21.716 1.00 40.53 217 GLY A CA 1
ATOM 1792 C C . GLY A 1 217 ? 13.285 0.266 23.032 1.00 40.53 217 GLY A C 1
ATOM 1793 O O . GLY A 1 217 ? 14.501 0.307 22.976 1.00 40.53 217 GLY A O 1
ATOM 1794 N N . GLN A 1 218 ? 12.634 0.241 24.202 1.00 46.88 218 GLN A N 1
ATOM 1795 C CA . GLN A 1 218 ? 13.223 0.012 25.516 1.00 46.88 218 GLN A CA 1
ATOM 1796 C C . GLN A 1 218 ? 14.016 -1.293 25.585 1.00 46.88 218 GLN A C 1
ATOM 1798 O O . GLN A 1 218 ? 15.085 -1.273 26.173 1.00 46.88 218 GLN A O 1
ATOM 1803 N N . PHE A 1 219 ? 13.573 -2.386 24.946 1.00 46.41 219 PHE A N 1
ATOM 1804 C CA . PHE A 1 219 ? 14.374 -3.623 24.921 1.00 46.41 219 PHE A CA 1
ATOM 1805 C C . PHE A 1 219 ? 15.706 -3.421 24.177 1.00 46.41 219 PHE A C 1
ATOM 1807 O O . PHE A 1 219 ? 16.753 -3.830 24.664 1.00 46.41 219 PHE A O 1
ATOM 1814 N N . TRP A 1 220 ? 15.682 -2.713 23.043 1.00 45.97 220 TRP A N 1
ATOM 1815 C CA . TRP A 1 220 ? 16.890 -2.380 22.281 1.00 45.97 220 TRP A CA 1
ATOM 1816 C C . TRP A 1 220 ? 17.756 -1.325 22.982 1.00 45.97 220 TRP A C 1
ATOM 1818 O O . TRP A 1 220 ? 18.969 -1.476 23.025 1.00 45.97 220 TRP A O 1
ATOM 1828 N N . LYS A 1 221 ? 17.149 -0.300 23.598 1.00 48.59 221 LYS A N 1
ATOM 1829 C CA . LYS A 1 221 ? 17.863 0.685 24.427 1.00 48.59 221 LYS A CA 1
ATOM 1830 C C . LYS A 1 221 ? 18.559 0.025 25.618 1.00 48.59 221 LYS A C 1
ATOM 1832 O O . LYS A 1 221 ? 19.672 0.417 25.923 1.00 48.59 221 LYS A O 1
ATOM 1837 N N . TYR A 1 222 ? 17.927 -0.967 26.247 1.00 45.69 222 TYR A N 1
ATOM 1838 C CA . TYR A 1 222 ? 18.501 -1.730 27.356 1.00 45.69 222 TYR A CA 1
ATOM 1839 C C . TYR A 1 222 ? 19.656 -2.637 26.897 1.00 45.69 222 TYR A C 1
ATOM 1841 O O . TYR A 1 222 ? 20.722 -2.619 27.502 1.00 45.69 222 TYR A O 1
ATOM 1849 N N . LEU A 1 223 ? 19.501 -3.347 25.771 1.00 48.25 223 LEU A N 1
ATOM 1850 C CA . LEU A 1 223 ? 20.581 -4.140 25.162 1.00 48.25 223 LEU A CA 1
ATOM 1851 C C . LEU A 1 223 ? 21.810 -3.293 24.806 1.00 48.25 223 LEU A C 1
ATOM 1853 O O . LEU A 1 223 ? 22.927 -3.710 25.082 1.00 48.25 223 LEU A O 1
ATOM 1857 N N . CYS A 1 224 ? 21.615 -2.090 24.255 1.00 47.03 224 CYS A N 1
ATOM 1858 C CA . CYS A 1 224 ? 22.717 -1.174 23.941 1.00 47.03 224 CYS A CA 1
ATOM 1859 C C . CYS A 1 224 ? 23.385 -0.551 25.182 1.00 47.03 224 CYS A C 1
ATOM 1861 O O . CYS A 1 224 ? 24.429 0.080 25.041 1.00 47.03 224 CYS A O 1
ATOM 1863 N N . THR A 1 225 ? 22.792 -0.680 26.375 1.00 46.94 225 THR A N 1
ATOM 1864 C CA . THR A 1 225 ? 23.397 -0.226 27.643 1.00 46.94 225 THR A CA 1
ATOM 1865 C C . THR A 1 225 ? 24.128 -1.332 28.402 1.00 46.94 225 THR A C 1
ATOM 1867 O O . THR A 1 225 ? 24.837 -1.030 29.358 1.00 46.94 225 THR A O 1
ATOM 1870 N N . LEU A 1 226 ? 23.979 -2.597 27.997 1.00 48.97 226 LEU A N 1
ATOM 1871 C CA . LEU A 1 226 ? 24.716 -3.708 28.592 1.00 48.97 226 LEU A CA 1
ATOM 1872 C C . LEU A 1 226 ? 26.105 -3.820 27.935 1.00 48.97 226 LEU A C 1
ATOM 1874 O O . LEU A 1 226 ? 26.201 -3.728 26.709 1.00 48.97 226 LEU A O 1
ATOM 1878 N N . PRO A 1 227 ? 27.187 -4.057 28.699 1.00 47.34 227 PRO A N 1
ATOM 1879 C CA . PRO A 1 227 ? 28.542 -4.197 28.169 1.00 47.34 227 PRO A CA 1
ATOM 1880 C C . PRO A 1 227 ? 28.747 -5.607 27.587 1.00 47.34 227 PRO A C 1
ATOM 1882 O O . PRO A 1 227 ? 29.678 -6.321 27.950 1.00 47.34 227 PRO A O 1
ATOM 1885 N N . ILE A 1 228 ? 27.839 -6.052 26.716 1.00 51.81 228 ILE A N 1
ATOM 1886 C CA . ILE A 1 228 ? 27.874 -7.384 26.113 1.00 51.81 228 ILE A CA 1
ATOM 1887 C C . ILE A 1 228 ? 28.403 -7.241 24.690 1.00 51.81 228 ILE A C 1
ATOM 1889 O O . ILE A 1 228 ? 27.832 -6.529 23.865 1.00 51.81 228 ILE A O 1
ATOM 1893 N N . ASN A 1 229 ? 29.496 -7.939 24.385 1.00 49.53 229 ASN A N 1
ATOM 1894 C CA . ASN A 1 229 ? 30.030 -7.988 23.031 1.00 49.53 229 ASN A CA 1
ATOM 1895 C C . ASN A 1 229 ? 29.137 -8.884 22.152 1.00 49.53 229 ASN A C 1
ATOM 1897 O O . ASN A 1 229 ? 29.254 -10.111 22.166 1.00 49.53 229 ASN A O 1
ATOM 1901 N N . LEU A 1 230 ? 28.232 -8.256 21.398 1.00 51.94 230 LEU A N 1
ATOM 1902 C CA . LEU A 1 230 ? 27.262 -8.916 20.516 1.00 51.94 230 LEU A CA 1
ATOM 1903 C C . LEU A 1 230 ? 27.922 -9.701 19.368 1.00 51.94 230 LEU A C 1
ATOM 1905 O O . LEU A 1 230 ? 27.324 -10.651 18.858 1.00 51.94 230 LEU A O 1
ATOM 1909 N N . GLU A 1 231 ? 29.165 -9.368 19.002 1.00 4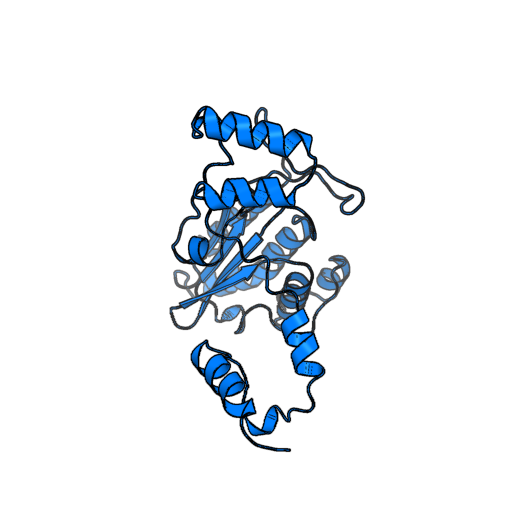9.72 231 GLU A N 1
ATOM 1910 C CA . GLU A 1 231 ? 29.934 -10.102 17.988 1.00 49.72 231 GLU A CA 1
ATOM 1911 C C . GLU A 1 231 ? 30.320 -11.502 18.474 1.00 49.72 231 GLU A C 1
ATOM 1913 O O . GLU A 1 231 ? 30.374 -12.446 17.684 1.00 49.72 231 GLU A O 1
ATOM 1918 N N . ARG A 1 232 ? 30.515 -11.671 19.789 1.00 48.31 232 ARG A N 1
ATOM 1919 C CA . ARG A 1 232 ? 30.923 -12.949 20.388 1.00 48.31 232 ARG A CA 1
ATOM 1920 C C . ARG A 1 232 ? 29.829 -14.020 20.311 1.00 48.31 232 ARG A C 1
ATOM 1922 O O . ARG A 1 232 ? 30.147 -15.203 20.337 1.00 48.31 232 ARG A O 1
ATOM 1929 N N . TYR A 1 233 ? 28.565 -13.611 20.190 1.00 52.00 233 TYR A N 1
ATOM 1930 C CA . TYR A 1 233 ? 27.402 -14.505 20.185 1.00 52.00 233 TYR A CA 1
ATOM 1931 C C . TYR A 1 233 ? 26.765 -14.701 18.800 1.00 52.00 233 TYR A C 1
ATOM 1933 O O . TYR A 1 233 ? 25.726 -15.350 18.709 1.00 52.00 233 TYR A O 1
ATOM 1941 N N . GLN A 1 234 ? 27.347 -14.142 17.726 1.00 49.44 234 GLN A N 1
ATOM 1942 C CA . GLN A 1 234 ? 26.782 -14.188 16.364 1.00 49.44 234 GLN A CA 1
ATOM 1943 C C . GLN A 1 234 ? 25.271 -13.869 16.322 1.00 49.44 234 GLN A C 1
ATOM 1945 O O . GLN A 1 234 ? 24.515 -14.469 15.556 1.00 49.44 234 GLN A O 1
ATOM 1950 N N . ILE A 1 235 ? 24.800 -12.916 17.136 1.00 49.78 235 ILE A N 1
ATOM 1951 C CA . ILE A 1 235 ? 23.385 -12.514 17.148 1.00 49.78 235 ILE A CA 1
ATOM 1952 C C . ILE A 1 235 ? 23.159 -11.524 16.002 1.00 49.78 235 ILE A C 1
ATOM 1954 O O . ILE A 1 235 ? 22.891 -10.343 16.197 1.00 49.78 235 ILE A O 1
ATOM 1958 N N . PHE A 1 236 ? 23.267 -12.026 14.777 1.00 47.69 236 PHE A N 1
ATOM 1959 C CA . PHE A 1 236 ? 22.792 -11.345 13.586 1.00 47.69 236 PHE A CA 1
ATOM 1960 C C . PHE A 1 236 ? 21.516 -12.058 13.130 1.00 47.69 236 PHE A C 1
ATOM 1962 O O . PHE A 1 236 ? 21.547 -13.063 12.429 1.00 47.69 236 PHE A O 1
ATOM 1969 N N . ASN A 1 237 ? 20.389 -11.493 13.569 1.00 45.16 237 ASN A N 1
ATOM 1970 C CA . ASN A 1 237 ? 19.068 -11.516 12.929 1.00 45.16 237 ASN A CA 1
ATOM 1971 C C . ASN A 1 237 ? 17.891 -12.286 13.538 1.00 45.16 237 ASN A C 1
ATOM 1973 O O . ASN A 1 237 ? 16.780 -11.880 13.217 1.00 45.16 237 ASN A O 1
ATOM 1977 N N . GLU A 1 238 ? 18.003 -13.236 14.471 1.00 46.00 238 GLU A N 1
ATOM 1978 C CA . GLU A 1 238 ? 16.778 -13.788 15.098 1.00 46.00 238 GLU A CA 1
ATOM 1979 C C . GLU A 1 238 ? 16.934 -14.146 16.584 1.00 46.00 238 GLU A C 1
ATOM 1981 O O . GLU A 1 238 ? 17.329 -15.248 16.961 1.00 46.00 238 GLU A O 1
ATOM 1986 N N . LEU A 1 239 ? 16.517 -13.222 17.458 1.00 47.81 239 LEU A N 1
ATOM 1987 C CA . LEU A 1 239 ? 16.200 -13.527 18.856 1.00 47.81 239 LEU A CA 1
ATOM 1988 C C . LEU A 1 239 ? 14.879 -14.306 18.912 1.00 47.81 239 LEU A C 1
ATOM 1990 O O . LEU A 1 239 ? 13.797 -13.733 19.070 1.00 47.81 239 LEU A O 1
ATOM 1994 N N . ASN A 1 240 ? 14.953 -15.626 18.757 1.00 51.53 240 ASN A N 1
ATOM 1995 C CA . ASN A 1 240 ? 13.817 -16.501 19.022 1.00 51.53 240 ASN A CA 1
ATOM 1996 C C . ASN A 1 240 ? 13.686 -16.780 20.536 1.00 51.53 240 ASN A C 1
ATOM 1998 O O . ASN A 1 240 ? 14.585 -16.500 21.331 1.00 51.53 240 ASN A O 1
ATOM 2002 N N . LYS A 1 241 ? 12.529 -17.315 20.952 1.00 49.84 241 LYS A N 1
ATOM 2003 C CA . LYS A 1 241 ? 12.202 -17.540 22.372 1.00 49.84 241 LYS A CA 1
ATOM 2004 C C . LYS A 1 241 ? 13.245 -18.412 23.086 1.00 49.84 241 LYS A C 1
ATOM 2006 O O . LYS A 1 241 ? 13.499 -18.180 24.257 1.00 49.84 241 LYS A O 1
ATOM 2011 N N . ARG A 1 242 ? 13.856 -19.365 22.375 1.00 52.12 242 ARG A N 1
ATOM 2012 C CA . ARG A 1 242 ? 14.887 -20.261 22.911 1.00 52.12 242 ARG A CA 1
ATOM 2013 C C . ARG A 1 242 ? 16.193 -19.511 23.181 1.00 52.12 242 ARG A C 1
ATOM 2015 O O . ARG A 1 242 ? 16.765 -19.692 24.246 1.00 52.12 242 ARG A O 1
ATOM 2022 N N . THR A 1 243 ? 16.619 -18.635 22.270 1.00 54.69 243 THR A N 1
ATOM 2023 C CA . THR A 1 243 ? 17.818 -17.798 22.451 1.00 54.69 243 THR A CA 1
ATOM 2024 C C . THR A 1 243 ? 17.670 -16.848 23.640 1.00 54.69 243 THR A C 1
ATOM 2026 O O . THR A 1 243 ? 18.590 -16.714 24.433 1.00 54.69 243 THR A O 1
ATOM 2029 N N . ALA A 1 244 ? 16.492 -16.240 23.817 1.00 55.16 244 ALA A N 1
ATOM 2030 C CA . ALA A 1 244 ? 16.224 -15.370 24.964 1.00 55.16 244 ALA A CA 1
ATOM 2031 C C . ALA A 1 244 ? 16.235 -16.121 26.311 1.00 55.16 244 ALA A C 1
ATOM 2033 O O . ALA A 1 244 ? 16.636 -15.551 27.318 1.00 55.16 244 ALA A O 1
ATOM 2034 N N . THR A 1 245 ? 15.801 -17.387 26.335 1.00 57.03 245 THR A N 1
ATOM 2035 C CA . THR A 1 245 ? 15.880 -18.235 27.535 1.00 57.03 245 THR A CA 1
ATOM 2036 C C . THR A 1 245 ? 17.329 -18.562 27.887 1.00 57.03 245 THR A C 1
ATOM 2038 O O . THR A 1 245 ? 17.722 -18.343 29.024 1.00 57.03 245 THR A O 1
ATOM 2041 N N . LEU A 1 246 ? 18.137 -18.968 26.901 1.00 57.09 246 LEU A N 1
ATOM 2042 C CA . LEU A 1 246 ? 19.560 -19.271 27.103 1.00 57.09 246 LEU A CA 1
ATOM 2043 C C . LEU A 1 246 ? 20.347 -18.061 27.629 1.00 57.09 246 LEU A C 1
ATOM 2045 O O . LEU A 1 246 ? 21.166 -18.213 28.521 1.00 57.09 246 LEU A O 1
ATOM 2049 N N . MET A 1 247 ? 20.060 -16.855 27.126 1.00 54.81 247 MET A N 1
ATOM 2050 C CA . MET A 1 247 ? 20.719 -15.628 27.596 1.00 54.81 247 MET A CA 1
ATOM 2051 C C . MET A 1 247 ? 20.356 -15.251 29.039 1.00 54.81 247 MET A C 1
ATOM 2053 O O . MET A 1 247 ? 21.180 -14.663 29.725 1.00 54.81 247 MET A O 1
ATOM 2057 N N . ASN A 1 248 ? 19.139 -15.566 29.492 1.00 54.28 248 ASN A N 1
ATOM 2058 C CA . ASN A 1 248 ? 18.726 -15.324 30.877 1.00 54.28 248 ASN A CA 1
ATOM 2059 C C . ASN A 1 248 ? 19.287 -16.376 31.845 1.00 54.28 248 ASN A C 1
ATOM 2061 O O . ASN A 1 248 ? 19.451 -16.086 33.023 1.00 54.28 248 ASN A O 1
ATOM 2065 N N . GLU A 1 249 ? 19.526 -17.596 31.367 1.00 56.00 249 GLU A N 1
ATOM 2066 C CA . GLU A 1 249 ? 20.098 -18.686 32.166 1.00 56.00 249 GLU A CA 1
ATOM 2067 C C . GLU A 1 249 ? 21.628 -18.555 32.310 1.00 56.00 249 GLU A C 1
ATOM 2069 O O . GLU A 1 249 ? 22.189 -19.034 33.290 1.00 56.00 249 GLU A O 1
ATOM 2074 N N . ASP A 1 250 ? 22.302 -17.851 31.393 1.00 50.59 250 ASP A N 1
ATOM 2075 C CA . ASP A 1 250 ? 23.760 -17.628 31.419 1.00 50.59 250 ASP A CA 1
ATOM 2076 C C . ASP A 1 250 ? 24.226 -16.547 32.426 1.00 50.59 250 ASP A C 1
ATOM 2078 O O . ASP A 1 250 ? 25.429 -16.390 32.640 1.00 50.59 250 ASP A O 1
ATOM 2082 N N . GLU A 1 251 ? 23.318 -15.816 33.091 1.00 50.25 251 GLU A N 1
ATOM 2083 C CA . GLU A 1 251 ? 23.689 -14.857 34.155 1.00 50.25 251 GLU A CA 1
ATOM 2084 C C . GLU A 1 251 ? 24.138 -15.535 35.471 1.00 50.25 251 GLU A C 1
ATOM 2086 O O . GLU A 1 251 ? 24.516 -14.852 36.422 1.00 50.25 251 GLU A O 1
ATOM 2091 N N . GLU A 1 252 ? 24.177 -16.871 35.538 1.00 47.34 252 GLU A N 1
ATOM 2092 C CA . GLU A 1 252 ? 24.590 -17.611 36.741 1.00 47.34 252 GLU A CA 1
ATOM 2093 C C . GLU A 1 252 ? 26.108 -17.848 36.891 1.00 47.34 252 GLU A C 1
ATOM 2095 O O . GLU A 1 252 ? 26.532 -18.496 37.850 1.00 47.34 252 GLU A O 1
ATOM 2100 N N . TYR A 1 253 ? 26.971 -17.278 36.035 1.00 40.59 253 TYR A N 1
ATOM 2101 C CA . TYR A 1 253 ? 28.426 -17.381 36.225 1.00 40.59 253 TYR A CA 1
ATOM 2102 C C . TYR A 1 253 ? 29.202 -16.050 36.163 1.00 40.59 253 TYR A C 1
ATOM 2104 O O . TYR A 1 253 ? 29.630 -15.615 35.096 1.00 40.59 253 TYR A O 1
ATOM 2112 N N . LYS A 1 254 ? 29.564 -15.601 37.385 1.00 36.19 254 LYS A N 1
ATOM 2113 C CA . LYS A 1 254 ? 30.744 -14.799 37.820 1.00 36.19 254 LYS A CA 1
ATOM 2114 C C . LYS A 1 254 ? 30.537 -13.273 37.824 1.00 36.19 254 LYS A C 1
ATOM 2116 O O . LYS A 1 254 ? 30.201 -12.693 36.802 1.00 36.19 254 LYS A O 1
ATOM 2121 N N . ILE A 1 255 ? 30.532 -12.611 38.995 1.00 37.44 255 ILE A N 1
ATOM 2122 C CA . ILE A 1 255 ? 31.694 -12.216 39.844 1.00 37.44 255 ILE A CA 1
ATOM 2123 C C . ILE A 1 255 ? 32.806 -11.574 39.020 1.00 37.44 255 ILE A C 1
ATOM 2125 O O . ILE A 1 255 ? 33.455 -12.316 38.249 1.00 37.44 255 ILE A O 1
#

Sequence (255 aa):
MFKSAIEQVRKANDVLRSIDDKPKEGERWLKKDEENRKRNVKTGNRLIDFNIEALDEPNRDYLHKHFGKVFMRLLEKIKINSQQRWMVCYKLGGKYECSTLNLNNIGTLLHQLLKENFISEIEANAAGIVEMHYDFFLTNIKNLTEIKMYDLTEYEGLTMSDVKKGKPKKRPYRDESTLTNDQKAILEALKQTGNPALIESFWKDNGEKKFYKKRSGQFWKYLCTLPINLERYQIFNELNKRTATLMNEDEEYKI

Organism: Trichomonas vaginalis (strain ATCC PRA-98 / G3) (NCBI:txid412133)

Secondary structure (DSSP, 8-state):
--HHHHHHHHHHHHHHHTTSSPPPTT--EE---SS--S--EE--EEEEEEE-TTS-HHHHHHHHHHHHHHHHHHHHHS-TTSS--EEEEEEETTEEEEEE--HHHHHHHHHHHHHTTSS-HHHHHHTT----SS-SSSS-GGG-SEEEEEEETT-TT--HHHHHTSSPPPPPP--GGGS-HHHHHHHHHHHHTT-HHHHHHHHHHTT---------THHHHHHTTS---GGGGT--S---HHHHHHHHHGGGS--

Foldseek 3Di:
DLVPLVVLLVLLVVLLCQQADDDDPPWDWDAADPLGPDGITTQDWDKRKDQLLPDDPVNLVVNLLCVLVSLLSNLLRDDAPDLWWKKKWFADPNAIDMDIDHLQLNLQCLQLCDVLVSDDPVSSVVSVHHHDPHHNDPDRPSPTRMMMMTGCSQADDDDPVQVRVDRRDRDDDPDCVPDDPVLNVVLVVVVVVVDVVVNVVSVCVVDDPDDPPPPDCVVVVVVVPDPDDPVVVPPPDDPDPVNVVVVVVVVPDDD

Radius of gyration: 22.54 Å; chains: 1; bounding box: 58×41×67 Å